Protein AF-I7LTB8-F1 (afdb_monomer)

Structure (mmCIF, N/CA/C/O backbone):
data_AF-I7LTB8-F1
#
_entry.id   AF-I7LTB8-F1
#
loop_
_atom_site.group_PDB
_atom_site.id
_atom_site.type_symbol
_atom_site.label_atom_id
_atom_site.label_alt_id
_atom_site.label_comp_id
_atom_site.label_asym_id
_atom_site.label_entity_id
_atom_site.label_seq_id
_atom_site.pdbx_PDB_ins_code
_atom_site.Cartn_x
_atom_site.Cartn_y
_atom_site.Cartn_z
_atom_site.occupancy
_atom_site.B_iso_or_equiv
_atom_site.auth_seq_id
_atom_site.auth_comp_id
_atom_site.auth_asym_id
_atom_site.auth_atom_id
_atom_site.pdbx_PDB_model_num
ATOM 1 N N . MET A 1 1 ? 70.604 -12.219 -84.085 1.00 46.50 1 MET A N 1
ATOM 2 C CA . MET A 1 1 ? 70.028 -12.712 -82.818 1.00 46.50 1 MET A CA 1
ATOM 3 C C . MET A 1 1 ? 69.039 -11.663 -82.344 1.00 46.50 1 MET A C 1
ATOM 5 O O . MET A 1 1 ? 69.453 -10.681 -81.747 1.00 46.50 1 MET A O 1
ATOM 9 N N . GLU A 1 2 ? 67.771 -11.811 -82.723 1.00 51.62 2 GLU A N 1
ATOM 10 C CA . GLU A 1 2 ? 66.676 -10.936 -82.283 1.00 51.62 2 GLU A CA 1
ATOM 11 C C . GLU A 1 2 ? 66.208 -11.379 -80.894 1.00 51.62 2 GLU A C 1
ATOM 13 O O . GLU A 1 2 ? 65.865 -12.543 -80.693 1.00 51.62 2 GLU A O 1
ATOM 18 N N . GLN A 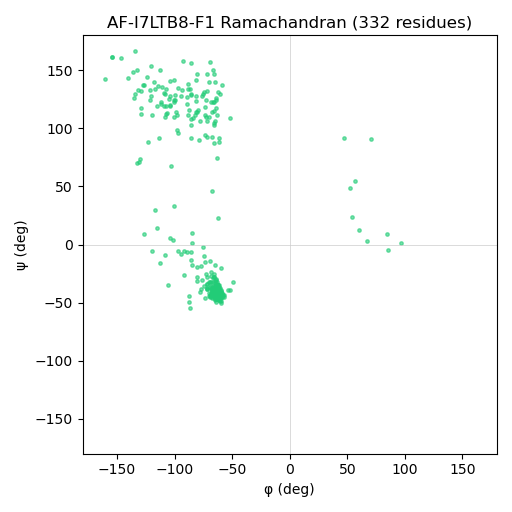1 3 ? 66.236 -10.462 -79.927 1.00 56.16 3 GLN A N 1
ATOM 19 C CA . GLN A 1 3 ? 65.682 -10.680 -78.594 1.00 56.16 3 GLN A CA 1
ATOM 20 C C . GLN A 1 3 ? 64.171 -10.439 -78.655 1.00 56.16 3 GLN A C 1
ATOM 22 O O . GLN A 1 3 ? 63.728 -9.319 -78.899 1.00 56.16 3 GLN A O 1
ATOM 27 N N . GLN A 1 4 ? 63.382 -11.492 -78.448 1.00 52.84 4 GLN A N 1
ATOM 28 C CA . GLN A 1 4 ? 61.933 -11.389 -78.297 1.00 52.84 4 GLN A CA 1
ATOM 29 C C . GLN A 1 4 ? 61.622 -10.789 -76.918 1.00 52.84 4 GLN A C 1
ATOM 31 O O . GLN A 1 4 ? 61.866 -11.422 -75.892 1.00 52.84 4 GLN A O 1
ATOM 36 N N . GLN A 1 5 ? 61.108 -9.558 -76.885 1.00 59.69 5 GLN A N 1
ATOM 37 C CA . GLN A 1 5 ? 60.557 -8.949 -75.675 1.00 59.69 5 GLN A CA 1
ATOM 38 C C . GLN A 1 5 ? 59.159 -9.526 -75.423 1.00 59.69 5 GLN A C 1
ATOM 40 O O . GLN A 1 5 ? 58.206 -9.208 -76.132 1.00 59.69 5 GLN A O 1
ATOM 45 N N . THR A 1 6 ? 59.029 -10.395 -74.420 1.00 63.91 6 THR A N 1
ATOM 46 C CA . THR A 1 6 ? 57.730 -10.849 -73.914 1.00 63.91 6 THR A CA 1
ATOM 47 C C . THR A 1 6 ? 57.077 -9.717 -73.127 1.00 63.91 6 THR A C 1
ATOM 49 O O . THR A 1 6 ? 57.530 -9.368 -72.037 1.00 63.91 6 THR A O 1
ATOM 52 N N . ASN A 1 7 ? 56.017 -9.145 -73.692 1.00 62.72 7 ASN A N 1
ATOM 53 C CA . ASN A 1 7 ? 55.155 -8.172 -73.036 1.00 62.72 7 ASN A CA 1
ATOM 54 C C . ASN A 1 7 ? 54.333 -8.925 -71.971 1.00 62.72 7 ASN A C 1
ATOM 56 O O . ASN A 1 7 ? 53.325 -9.548 -72.295 1.00 62.72 7 ASN A O 1
ATOM 60 N N . LEU A 1 8 ? 54.822 -8.975 -70.727 1.00 64.06 8 LEU A N 1
ATOM 61 C CA . LEU A 1 8 ? 54.055 -9.530 -69.610 1.00 64.06 8 LEU A CA 1
ATOM 62 C C . LEU A 1 8 ? 52.940 -8.545 -69.261 1.00 64.06 8 LEU A C 1
ATOM 64 O O . LEU A 1 8 ? 53.179 -7.479 -68.696 1.00 64.06 8 LEU A O 1
ATOM 68 N N . GLU A 1 9 ? 51.724 -8.918 -69.628 1.00 68.62 9 GLU A N 1
ATOM 69 C CA . GLU A 1 9 ? 50.500 -8.209 -69.291 1.00 68.62 9 GLU A CA 1
ATOM 70 C C . GLU A 1 9 ? 50.317 -8.214 -67.765 1.00 68.62 9 GLU A C 1
ATOM 72 O O . GLU A 1 9 ? 50.147 -9.257 -67.129 1.00 68.62 9 GLU A O 1
ATOM 77 N N . TYR A 1 10 ? 50.448 -7.034 -67.157 1.00 64.06 10 TYR A N 1
ATOM 78 C CA . TYR A 1 10 ? 50.336 -6.838 -65.715 1.00 64.06 10 TYR A CA 1
ATOM 79 C C . TYR A 1 10 ? 48.858 -6.944 -65.321 1.00 64.06 10 TYR A C 1
ATOM 81 O O . TYR A 1 10 ? 48.113 -5.968 -65.389 1.00 64.06 10 TYR A O 1
ATOM 89 N N . SER A 1 11 ? 48.415 -8.134 -64.919 1.00 62.94 11 SER A N 1
ATOM 90 C CA . SER A 1 11 ? 47.116 -8.280 -64.259 1.00 62.94 11 SER A CA 1
ATOM 91 C C . SER A 1 11 ? 47.193 -7.611 -62.880 1.00 62.94 11 SER A C 1
ATOM 93 O O . SER A 1 11 ? 48.051 -7.996 -62.081 1.00 62.94 11 SER A O 1
ATOM 95 N N . PRO A 1 12 ? 46.339 -6.623 -62.559 1.00 74.81 12 PRO A N 1
ATOM 96 C CA . PRO A 1 12 ? 46.292 -6.051 -61.221 1.00 74.81 12 PRO A CA 1
ATOM 97 C C . PRO A 1 12 ? 45.802 -7.124 -60.241 1.00 74.81 12 PRO A C 1
ATOM 99 O O . PRO A 1 12 ? 44.625 -7.479 -60.225 1.00 74.81 12 PRO A O 1
ATOM 102 N N . TYR A 1 13 ? 46.713 -7.684 -59.446 1.00 76.00 13 TYR A N 1
ATOM 103 C CA . TYR A 1 13 ? 46.361 -8.613 -58.374 1.00 76.00 13 TYR A CA 1
ATOM 104 C C . TYR A 1 13 ? 45.560 -7.859 -57.306 1.00 76.00 13 TYR A C 1
ATOM 106 O O . TYR A 1 13 ? 46.070 -6.936 -56.670 1.00 76.00 13 TYR A O 1
ATOM 114 N N . ILE A 1 14 ? 44.291 -8.231 -57.135 1.00 80.31 14 ILE A N 1
ATOM 115 C CA . ILE A 1 14 ? 43.421 -7.697 -56.085 1.00 80.31 14 ILE A CA 1
ATOM 116 C C . ILE A 1 14 ? 43.610 -8.579 -54.852 1.00 80.31 14 ILE A C 1
ATOM 118 O O . ILE A 1 14 ? 43.220 -9.745 -54.857 1.00 80.31 14 ILE A O 1
ATOM 122 N N . PHE A 1 15 ? 44.221 -8.029 -53.806 1.00 88.50 15 PHE A N 1
ATOM 123 C CA . PHE A 1 15 ? 44.382 -8.713 -52.524 1.00 88.50 15 PHE A CA 1
ATOM 124 C C . PHE A 1 15 ? 43.233 -8.341 -51.583 1.00 88.50 15 PHE A C 1
ATOM 126 O O . PHE A 1 15 ? 42.896 -7.166 -51.431 1.00 88.50 15 PHE A O 1
ATOM 133 N N . GLU A 1 16 ? 42.629 -9.341 -50.943 1.00 91.50 16 GLU A N 1
ATOM 134 C CA . GLU A 1 16 ? 41.550 -9.143 -49.973 1.00 91.50 16 GLU A CA 1
ATOM 135 C C . GLU A 1 16 ? 42.098 -9.145 -48.539 1.00 91.50 16 GLU A C 1
ATOM 137 O O . GLU A 1 16 ? 42.884 -10.010 -48.151 1.00 91.50 16 GLU A O 1
ATOM 142 N N . ILE A 1 17 ? 41.654 -8.182 -47.732 1.00 95.94 17 ILE A N 1
ATOM 143 C CA . ILE A 1 17 ? 42.032 -8.054 -46.321 1.00 95.94 17 ILE A CA 1
ATOM 144 C C . ILE A 1 17 ? 41.104 -8.923 -45.468 1.00 95.94 17 ILE A C 1
ATOM 146 O O . ILE A 1 17 ? 39.883 -8.796 -45.561 1.00 95.94 17 ILE A O 1
ATOM 150 N N . GLU A 1 18 ? 41.672 -9.771 -44.612 1.00 95.50 18 GLU A N 1
ATOM 151 C CA . GLU A 1 18 ? 40.920 -10.583 -43.650 1.00 95.50 18 GLU A CA 1
ATOM 152 C C . GLU A 1 18 ? 40.666 -9.810 -42.352 1.00 95.50 18 GLU A C 1
ATOM 154 O O . GLU A 1 18 ? 39.521 -9.653 -41.923 1.00 95.50 18 GLU A O 1
ATOM 159 N N . SER A 1 19 ? 41.725 -9.288 -41.727 1.00 95.00 19 SER A N 1
ATOM 160 C CA . SER A 1 19 ? 41.620 -8.536 -40.475 1.00 95.00 19 SER A CA 1
ATOM 161 C C . SER A 1 19 ? 42.768 -7.541 -40.286 1.00 95.00 19 SER A C 1
ATOM 163 O O . SER A 1 19 ? 43.811 -7.630 -40.932 1.00 95.00 19 SER A O 1
ATOM 165 N N . ILE A 1 20 ? 42.563 -6.560 -39.402 1.00 96.38 20 ILE A N 1
ATOM 166 C CA . ILE A 1 20 ? 43.615 -5.647 -38.936 1.00 96.38 20 ILE A CA 1
ATOM 167 C C . ILE A 1 20 ? 44.008 -6.089 -37.532 1.00 96.38 20 ILE A C 1
ATOM 169 O O . ILE A 1 20 ? 43.167 -6.083 -36.632 1.00 96.38 20 ILE A O 1
ATOM 173 N N . LEU A 1 21 ? 45.278 -6.439 -37.355 1.00 96.31 21 LEU A N 1
ATOM 174 C CA . LEU A 1 21 ? 45.809 -6.958 -36.098 1.00 96.31 21 LEU A CA 1
ATOM 175 C C . LEU A 1 21 ? 46.264 -5.829 -35.171 1.00 96.31 21 LEU A C 1
ATOM 177 O O . LEU A 1 21 ? 45.958 -5.831 -33.981 1.00 96.31 21 LEU A O 1
ATOM 181 N N . GLU A 1 22 ? 46.975 -4.842 -35.720 1.00 97.19 22 GLU A N 1
ATOM 182 C CA . GLU A 1 22 ? 47.602 -3.776 -34.938 1.00 97.19 22 GLU A CA 1
ATOM 183 C C . GLU A 1 22 ? 47.618 -2.441 -35.699 1.00 97.19 22 GLU A C 1
ATOM 185 O O . GLU A 1 22 ? 47.482 -2.386 -36.922 1.00 97.19 22 GLU A O 1
ATOM 190 N N . LYS A 1 23 ? 47.781 -1.338 -34.963 1.00 97.25 23 LYS A N 1
ATOM 191 C CA . LYS A 1 23 ? 47.926 0.021 -35.489 1.00 97.25 23 LYS A CA 1
ATOM 192 C C . LYS A 1 23 ? 49.157 0.667 -34.864 1.00 97.25 23 LYS A C 1
ATOM 194 O O . LYS A 1 23 ? 49.276 0.690 -33.643 1.00 97.25 23 LYS A O 1
ATOM 199 N N . ARG A 1 24 ? 50.012 1.285 -35.681 1.00 97.69 24 ARG A N 1
ATOM 200 C CA . ARG A 1 24 ? 51.175 2.050 -35.206 1.00 97.69 24 ARG A CA 1
ATOM 201 C C . ARG A 1 24 ? 51.312 3.395 -35.912 1.00 97.69 24 ARG A C 1
ATOM 203 O O . ARG A 1 24 ? 50.706 3.641 -36.953 1.00 97.69 24 ARG A O 1
ATOM 210 N N . ILE A 1 25 ? 52.153 4.257 -35.352 1.00 97.25 25 ILE A N 1
ATOM 211 C CA . ILE A 1 25 ? 52.638 5.474 -36.009 1.00 97.25 25 ILE A CA 1
ATOM 212 C C . ILE A 1 25 ? 54.075 5.199 -36.445 1.00 97.25 25 ILE A C 1
ATOM 214 O O . ILE A 1 25 ? 54.926 4.899 -35.609 1.00 97.25 25 ILE A O 1
ATOM 218 N N . HIS A 1 26 ? 54.351 5.269 -37.746 1.00 96.44 26 HIS A N 1
ATOM 219 C CA . HIS A 1 26 ? 55.678 4.973 -38.271 1.00 96.44 26 HIS A CA 1
ATOM 220 C C . HIS A 1 26 ? 56.689 6.035 -37.792 1.00 96.44 26 HIS A C 1
ATOM 222 O O . HIS A 1 26 ? 56.513 7.224 -38.078 1.00 96.44 26 HIS A O 1
ATOM 228 N N . PRO A 1 27 ? 57.778 5.650 -37.100 1.00 93.62 27 PRO A N 1
ATOM 229 C CA . PRO A 1 27 ? 58.601 6.581 -36.323 1.00 93.62 27 PRO A CA 1
ATOM 230 C C . PRO A 1 27 ? 59.341 7.620 -37.173 1.00 93.62 27 PRO A C 1
ATOM 232 O O . PRO A 1 27 ? 59.649 8.701 -36.686 1.00 93.62 27 PRO A O 1
ATOM 235 N N . LYS A 1 28 ? 59.617 7.319 -38.450 1.00 96.06 28 LYS A N 1
ATOM 236 C CA . LYS A 1 28 ? 60.324 8.246 -39.353 1.00 96.06 28 LYS A CA 1
ATOM 237 C C . LYS A 1 28 ? 59.399 9.156 -40.160 1.00 96.06 28 LYS A C 1
ATOM 239 O O . LYS A 1 28 ? 59.829 10.212 -40.599 1.00 96.06 28 LYS A O 1
ATOM 244 N N . THR A 1 29 ? 58.162 8.729 -40.415 1.00 95.50 29 THR A N 1
ATOM 245 C CA . THR A 1 29 ? 57.244 9.428 -41.338 1.00 95.50 29 THR A CA 1
ATOM 246 C C . THR A 1 29 ? 56.054 10.049 -40.615 1.00 95.50 29 THR A C 1
ATOM 248 O O . THR A 1 29 ? 55.355 10.865 -41.207 1.00 95.50 29 THR A O 1
ATOM 251 N N . GLY A 1 30 ? 55.789 9.653 -39.364 1.00 97.12 30 GLY A N 1
ATOM 252 C CA . GLY A 1 30 ? 54.626 10.084 -38.586 1.00 97.12 30 GLY A CA 1
ATOM 253 C C . GLY A 1 30 ? 53.287 9.584 -39.139 1.00 97.12 30 GLY A C 1
ATOM 254 O O . GLY A 1 30 ? 52.234 9.940 -38.614 1.00 97.12 30 GLY A O 1
ATOM 255 N N . LYS A 1 31 ? 53.298 8.771 -40.202 1.00 97.38 31 LYS A N 1
ATOM 256 C CA . LYS A 1 31 ? 52.084 8.251 -40.834 1.00 97.38 31 LYS A CA 1
ATOM 257 C C . LYS A 1 31 ? 51.553 7.052 -40.054 1.00 97.38 31 LYS A C 1
ATOM 259 O O . LYS A 1 31 ? 52.317 6.283 -39.476 1.00 9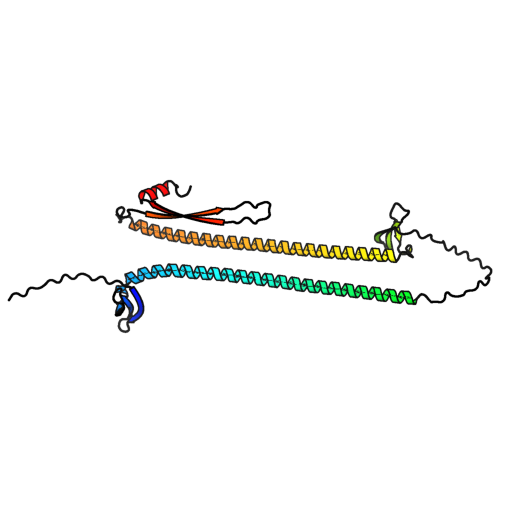7.38 31 LYS A O 1
ATOM 264 N N . THR A 1 32 ? 50.231 6.908 -40.038 1.00 96.94 32 THR A N 1
ATOM 265 C CA . THR A 1 32 ? 49.580 5.735 -39.447 1.00 96.94 32 THR A CA 1
ATOM 266 C C . THR A 1 32 ? 49.712 4.542 -40.390 1.00 96.94 32 THR A C 1
ATOM 268 O O . THR A 1 32 ? 49.334 4.635 -41.560 1.00 96.94 32 THR A O 1
ATOM 271 N N . GLU A 1 33 ? 50.200 3.432 -39.850 1.00 97.81 33 GLU A N 1
ATOM 272 C CA . GLU A 1 33 ? 50.276 2.133 -40.516 1.00 97.81 33 GLU A CA 1
ATOM 273 C C . GLU A 1 33 ? 49.480 1.104 -39.718 1.00 97.81 33 GLU A C 1
ATOM 275 O O . GLU A 1 33 ? 49.310 1.226 -38.498 1.00 97.81 33 GLU A O 1
ATOM 280 N N . PHE A 1 34 ? 49.005 0.084 -40.415 1.00 97.62 34 PHE A N 1
ATOM 281 C CA . PHE A 1 34 ? 48.212 -0.995 -39.854 1.00 97.62 34 PHE A CA 1
ATOM 282 C C . PHE A 1 34 ? 48.843 -2.330 -40.215 1.00 97.62 34 PHE A C 1
ATOM 284 O O . PHE A 1 34 ? 49.275 -2.512 -41.348 1.00 97.62 34 PHE A O 1
ATOM 291 N N . LEU A 1 35 ? 48.896 -3.249 -39.257 1.00 97.69 35 LEU A N 1
ATOM 292 C CA . LEU A 1 35 ? 49.331 -4.614 -39.503 1.00 97.69 35 LEU A CA 1
ATOM 293 C C . LEU A 1 35 ? 48.139 -5.393 -40.054 1.00 97.69 35 LEU A C 1
ATOM 295 O O . LEU A 1 35 ? 47.140 -5.583 -39.353 1.00 97.69 35 LEU A O 1
ATOM 299 N N . VAL A 1 36 ? 48.226 -5.773 -41.323 1.00 97.44 36 VAL A N 1
ATOM 300 C CA . VAL A 1 36 ? 47.135 -6.360 -42.099 1.00 97.44 36 VAL A CA 1
ATOM 301 C C . VAL A 1 36 ? 47.352 -7.857 -42.237 1.00 97.44 36 VAL A C 1
ATOM 303 O O . VAL A 1 36 ? 48.409 -8.294 -42.684 1.00 97.44 36 VAL A O 1
ATOM 306 N N . GLN A 1 37 ? 46.327 -8.631 -41.887 1.00 97.44 37 GLN A N 1
ATOM 307 C CA . GLN A 1 37 ? 46.240 -10.045 -42.219 1.00 97.44 37 GLN A CA 1
ATOM 308 C C . GLN A 1 37 ? 45.546 -10.201 -43.574 1.00 97.44 37 GLN A C 1
ATOM 310 O O . GLN A 1 37 ? 44.397 -9.775 -43.740 1.00 97.44 37 GLN A O 1
ATOM 315 N N . TRP A 1 38 ? 46.227 -10.814 -44.537 1.00 95.94 38 TRP A N 1
ATOM 316 C CA . TRP A 1 38 ? 45.703 -11.030 -45.884 1.00 95.94 38 TRP A CA 1
ATOM 317 C C . TRP A 1 38 ? 44.927 -12.339 -45.987 1.00 95.94 38 TRP A C 1
ATOM 319 O O . TRP A 1 38 ? 45.371 -13.387 -45.512 1.00 95.94 38 TRP A O 1
ATOM 329 N N . LYS A 1 39 ? 43.791 -12.303 -46.685 1.00 91.56 39 LYS A N 1
ATOM 330 C CA . LYS A 1 39 ? 43.010 -13.499 -46.995 1.00 91.56 39 LYS A CA 1
ATOM 331 C C . LYS A 1 39 ? 43.843 -14.370 -47.938 1.00 91.56 39 LYS A C 1
ATOM 333 O O . LYS A 1 39 ? 44.203 -13.906 -49.012 1.00 91.56 39 LYS A O 1
ATOM 338 N N . GLN A 1 40 ? 44.108 -15.618 -47.541 1.00 92.56 40 GLN A N 1
ATOM 339 C CA . GLN A 1 40 ? 44.981 -16.609 -48.212 1.00 92.56 40 GLN A CA 1
ATOM 340 C C . GLN A 1 40 ? 46.483 -16.539 -47.875 1.00 92.56 40 GLN A C 1
ATOM 342 O O . GLN A 1 40 ? 47.211 -17.453 -48.258 1.00 92.56 40 GLN A O 1
ATOM 347 N N . TRP A 1 41 ? 46.935 -15.555 -47.088 1.00 93.38 41 TRP A N 1
ATOM 348 C CA . TRP A 1 41 ? 48.312 -15.496 -46.571 1.00 93.38 41 TRP A CA 1
ATOM 349 C C . TRP A 1 41 ? 48.309 -15.236 -45.057 1.00 93.38 41 TRP A C 1
ATOM 351 O O . TRP A 1 41 ? 48.641 -14.136 -44.614 1.00 93.38 41 TRP A O 1
ATOM 361 N N . PRO A 1 42 ? 47.899 -16.233 -44.246 1.00 91.12 42 PRO A N 1
ATOM 362 C CA . PRO A 1 42 ? 47.802 -16.098 -42.792 1.00 91.12 42 PRO A CA 1
ATOM 363 C C . PRO A 1 42 ? 49.171 -15.902 -42.115 1.00 91.12 42 PRO A C 1
ATOM 365 O O . PRO A 1 42 ? 49.264 -15.248 -41.081 1.00 91.12 42 PRO A O 1
ATOM 368 N N . ASP A 1 43 ? 50.242 -16.421 -42.715 1.00 95.88 43 ASP A N 1
ATOM 369 C CA . ASP A 1 43 ? 51.562 -16.462 -42.077 1.00 95.88 43 ASP A CA 1
ATOM 370 C C . ASP A 1 43 ? 52.423 -15.212 -42.329 1.00 95.88 43 ASP A C 1
ATOM 372 O O . ASP A 1 43 ? 53.491 -15.086 -41.732 1.00 95.88 43 ASP A O 1
ATOM 376 N N . ASP A 1 44 ? 51.979 -14.286 -43.190 1.00 95.88 44 ASP A N 1
ATOM 377 C CA . ASP A 1 44 ? 52.776 -13.119 -43.600 1.00 95.88 44 ASP A CA 1
ATOM 378 C C . ASP A 1 44 ? 51.991 -11.797 -43.480 1.00 95.88 44 ASP A C 1
ATOM 380 O O . ASP A 1 44 ? 51.522 -11.235 -44.477 1.00 95.88 44 ASP A O 1
ATOM 384 N N . PRO A 1 45 ? 51.772 -11.300 -42.248 1.00 96.81 45 PRO A N 1
ATOM 385 C CA . PRO A 1 45 ? 51.114 -10.022 -42.038 1.00 96.81 45 PRO A CA 1
ATOM 386 C C . PRO A 1 45 ? 52.057 -8.861 -42.383 1.00 96.81 45 PRO A C 1
ATOM 388 O O . PRO A 1 45 ? 53.189 -8.785 -41.898 1.00 96.81 45 PRO A O 1
ATOM 391 N N . THR A 1 46 ? 51.572 -7.899 -43.168 1.00 97.69 46 THR A N 1
ATOM 392 C CA . THR A 1 46 ? 52.371 -6.742 -43.606 1.00 97.69 46 THR A CA 1
ATOM 393 C C . THR A 1 46 ? 51.862 -5.435 -43.009 1.00 97.69 46 THR A C 1
ATOM 395 O O . THR A 1 46 ? 50.681 -5.275 -42.694 1.00 97.69 46 THR A O 1
ATOM 398 N N . TRP A 1 47 ? 52.773 -4.478 -42.814 1.00 97.88 47 TRP A N 1
ATOM 399 C CA . TRP A 1 47 ? 52.416 -3.127 -42.386 1.00 97.88 47 TRP A CA 1
ATOM 400 C C . TRP A 1 47 ? 52.018 -2.286 -43.597 1.00 97.88 47 TRP A C 1
ATOM 402 O O . TRP A 1 47 ? 52.876 -1.880 -44.376 1.00 97.88 47 TRP A O 1
ATOM 412 N N . GLU A 1 48 ? 50.728 -1.985 -43.715 1.00 97.12 48 GLU A N 1
ATOM 413 C CA . GLU A 1 48 ? 50.174 -1.186 -44.803 1.00 97.12 48 GLU A CA 1
ATOM 414 C C . GLU A 1 48 ? 49.836 0.242 -44.345 1.00 97.12 48 GLU A C 1
ATOM 416 O O . GLU A 1 48 ? 49.313 0.451 -43.241 1.00 97.12 48 GLU A O 1
ATOM 421 N N . PRO A 1 49 ? 50.087 1.263 -45.181 1.00 97.12 49 PRO A N 1
ATOM 422 C CA . PRO A 1 49 ? 49.657 2.622 -44.895 1.00 97.12 49 PRO A CA 1
ATOM 423 C C . PRO A 1 49 ? 48.127 2.721 -44.915 1.00 97.12 49 PRO A C 1
ATOM 425 O O . PRO A 1 49 ? 47.447 2.056 -45.695 1.00 97.12 49 PRO A O 1
ATOM 428 N N . ALA A 1 50 ? 47.578 3.639 -44.113 1.00 95.31 50 ALA A N 1
ATOM 429 C CA . ALA A 1 50 ? 46.130 3.872 -44.015 1.00 95.31 50 ALA A CA 1
ATOM 430 C C . ALA A 1 50 ? 45.414 4.043 -45.372 1.00 95.31 50 ALA A C 1
ATOM 432 O O . ALA A 1 50 ? 44.256 3.657 -45.512 1.00 95.31 50 ALA A O 1
ATOM 433 N N . GLN A 1 51 ? 46.108 4.616 -46.361 1.00 95.44 51 GLN A N 1
ATOM 434 C CA . GLN A 1 51 ? 45.588 4.865 -47.708 1.00 95.44 51 GLN A CA 1
ATOM 435 C C . GLN A 1 51 ? 45.278 3.567 -48.469 1.00 95.44 51 GLN A C 1
ATOM 437 O O . GLN A 1 51 ? 44.273 3.511 -49.171 1.00 95.44 51 GLN A O 1
ATOM 442 N N . ASN A 1 52 ? 46.079 2.512 -48.284 1.00 93.38 52 ASN A N 1
ATOM 443 C CA . ASN A 1 52 ? 45.912 1.241 -48.998 1.00 93.38 52 ASN A CA 1
ATOM 444 C C . ASN A 1 52 ? 44.693 0.451 -48.504 1.00 93.38 52 ASN A C 1
ATOM 446 O O . ASN A 1 52 ? 44.118 -0.335 -49.248 1.00 93.38 52 ASN A O 1
ATOM 450 N N . ILE A 1 53 ? 44.277 0.678 -47.256 1.00 93.69 53 ILE A N 1
ATOM 451 C CA . ILE A 1 53 ? 43.231 -0.113 -46.594 1.00 93.69 53 ILE A CA 1
ATOM 452 C C . ILE A 1 53 ? 41.969 0.691 -46.270 1.00 93.69 53 ILE A C 1
ATOM 454 O O . ILE A 1 53 ? 41.124 0.269 -45.476 1.00 93.69 53 ILE A O 1
ATOM 458 N N . GLN A 1 54 ? 41.836 1.878 -46.859 1.00 91.94 54 GLN A N 1
ATOM 459 C CA . GLN A 1 54 ? 40.785 2.829 -46.512 1.00 91.94 54 GLN A CA 1
ATOM 460 C C . GLN A 1 54 ? 39.376 2.281 -46.785 1.00 91.94 54 GLN A C 1
ATOM 462 O O . GLN A 1 54 ? 38.459 2.521 -45.999 1.00 91.94 54 GLN A O 1
ATOM 467 N N . SER A 1 55 ? 39.213 1.479 -47.839 1.00 88.25 55 SER A N 1
ATOM 468 C CA . SER A 1 55 ? 37.961 0.777 -48.150 1.00 88.25 55 SER A CA 1
ATOM 469 C C . SER A 1 55 ? 37.537 -0.174 -47.022 1.00 88.25 55 SER A C 1
ATOM 471 O O . SER A 1 55 ? 36.389 -0.142 -46.579 1.00 88.25 55 SER A O 1
ATOM 473 N N . PHE A 1 56 ? 38.473 -0.960 -46.484 1.00 90.81 56 PHE A N 1
ATOM 474 C CA . PHE A 1 56 ? 38.222 -1.889 -45.380 1.00 90.81 56 PHE A CA 1
ATOM 475 C C . PHE A 1 56 ? 37.908 -1.159 -44.064 1.00 90.81 56 PHE A C 1
ATOM 477 O O . PHE A 1 56 ? 36.988 -1.540 -43.335 1.00 90.81 56 PHE A O 1
ATOM 484 N N . LEU A 1 57 ? 38.623 -0.066 -43.774 1.00 91.00 57 LEU A N 1
ATOM 485 C CA . LEU A 1 57 ? 38.368 0.772 -42.597 1.00 91.00 57 LEU A CA 1
ATOM 486 C C . LEU A 1 57 ? 36.973 1.412 -42.633 1.00 91.00 57 LEU A C 1
ATOM 488 O O . LEU A 1 57 ? 36.278 1.423 -41.615 1.00 91.00 57 LEU A O 1
ATOM 492 N N . ASN A 1 58 ? 36.541 1.909 -43.794 1.00 88.50 58 ASN A N 1
ATOM 493 C CA . ASN A 1 58 ? 35.219 2.514 -43.960 1.00 88.50 58 ASN A CA 1
ATOM 494 C C . ASN A 1 58 ? 34.094 1.504 -43.690 1.00 88.50 58 ASN A C 1
ATOM 496 O O . ASN A 1 58 ? 33.156 1.819 -42.956 1.00 88.50 58 ASN A O 1
ATOM 500 N N . ASN A 1 59 ? 34.233 0.276 -44.197 1.00 83.88 59 ASN A N 1
ATOM 501 C CA . ASN A 1 59 ? 33.241 -0.787 -44.013 1.00 83.88 59 ASN A CA 1
ATOM 502 C C . ASN A 1 59 ? 33.143 -1.250 -42.548 1.00 83.88 59 ASN A C 1
ATOM 504 O O . ASN A 1 59 ? 32.048 -1.475 -42.032 1.00 83.88 59 ASN A O 1
ATOM 508 N N . ASN A 1 60 ? 34.268 -1.342 -41.835 1.00 81.31 60 ASN A N 1
ATOM 509 C CA . ASN A 1 60 ? 34.266 -1.764 -40.428 1.00 81.31 60 ASN A CA 1
ATOM 510 C C . ASN A 1 60 ? 33.799 -0.673 -39.456 1.00 81.31 60 ASN A C 1
ATOM 512 O O . ASN A 1 60 ? 33.195 -0.981 -38.427 1.00 81.31 60 ASN A O 1
ATOM 516 N N . ASN A 1 61 ? 34.027 0.602 -39.777 1.00 74.38 61 ASN A N 1
ATOM 517 C CA . ASN A 1 61 ? 33.530 1.713 -38.964 1.00 74.38 61 ASN A CA 1
ATOM 518 C C . ASN A 1 61 ? 31.999 1.843 -39.004 1.00 74.38 61 ASN A C 1
ATOM 520 O O . ASN A 1 61 ? 31.417 2.384 -38.064 1.00 74.38 61 ASN A O 1
ATOM 524 N N . GLN A 1 62 ? 31.337 1.343 -40.053 1.00 63.97 62 GLN A N 1
ATOM 525 C CA . GLN A 1 62 ? 29.874 1.270 -40.099 1.00 63.97 62 GLN A CA 1
ATOM 526 C C . GLN A 1 62 ? 29.337 0.217 -39.121 1.00 63.97 62 GLN A C 1
ATOM 528 O O . GLN A 1 62 ? 28.446 0.532 -38.337 1.00 63.97 62 GLN A O 1
ATOM 533 N N . LYS A 1 63 ? 29.955 -0.971 -39.066 1.00 62.88 63 LYS A N 1
ATOM 534 C CA . LYS A 1 63 ? 29.549 -2.049 -38.145 1.00 62.88 63 LYS A CA 1
ATOM 535 C C . LYS A 1 63 ? 29.705 -1.665 -36.668 1.00 62.88 63 LYS A C 1
ATOM 537 O O . LYS A 1 63 ? 28.804 -1.897 -35.873 1.00 62.88 63 LYS A O 1
ATOM 542 N N . LYS A 1 64 ? 30.796 -0.981 -36.298 1.00 59.94 64 LYS A N 1
ATOM 543 C CA . LYS A 1 64 ? 31.014 -0.554 -34.898 1.00 59.94 64 LYS A CA 1
ATOM 544 C C . LYS A 1 64 ? 29.972 0.448 -34.382 1.00 59.94 64 LYS A C 1
ATOM 546 O O . LYS A 1 64 ? 29.645 0.422 -33.200 1.00 59.94 64 LYS A O 1
ATOM 551 N N . LYS A 1 65 ? 29.408 1.302 -35.247 1.00 57.19 65 LYS A N 1
ATOM 552 C CA . LYS A 1 65 ? 28.356 2.255 -34.838 1.00 57.19 65 LYS A CA 1
ATOM 553 C C . LYS A 1 65 ? 27.038 1.565 -34.469 1.00 57.19 65 LYS A C 1
ATOM 555 O O . LYS A 1 65 ? 26.279 2.102 -33.659 1.00 57.19 65 LYS A O 1
ATOM 560 N N . GLU A 1 66 ? 26.768 0.389 -35.028 1.00 57.03 66 GLU A N 1
ATOM 561 C CA . GLU A 1 66 ? 25.578 -0.403 -34.696 1.00 57.03 66 GLU A CA 1
ATOM 562 C C . GLU A 1 66 ? 25.750 -1.125 -33.349 1.00 57.03 66 GLU A C 1
ATOM 564 O O . GLU A 1 66 ? 24.837 -1.107 -32.520 1.00 57.03 66 GLU A O 1
ATOM 569 N N . ASP A 1 67 ? 26.952 -1.633 -33.063 1.00 54.78 67 ASP A N 1
ATOM 570 C CA . ASP A 1 67 ? 27.255 -2.324 -31.802 1.00 54.78 67 ASP A CA 1
ATOM 571 C C . ASP A 1 67 ? 27.328 -1.371 -30.591 1.00 54.78 67 ASP A C 1
ATOM 573 O O . ASP A 1 67 ? 26.798 -1.680 -29.515 1.00 54.78 67 ASP A O 1
ATOM 577 N N . ASP A 1 68 ? 27.885 -0.165 -30.762 1.00 56.06 68 ASP A N 1
ATOM 578 C CA . ASP A 1 68 ? 27.930 0.862 -29.704 1.00 56.06 68 ASP A CA 1
ATOM 579 C C . ASP A 1 68 ? 26.532 1.398 -29.343 1.00 56.06 68 ASP A C 1
ATOM 581 O O . ASP A 1 68 ? 26.258 1.772 -28.195 1.00 56.06 68 ASP A O 1
ATOM 585 N N . SER A 1 69 ? 25.603 1.380 -30.303 1.00 60.19 69 SER A N 1
ATOM 586 C CA . SER A 1 69 ? 24.196 1.721 -30.062 1.00 60.19 69 SER A CA 1
ATOM 587 C C . SER A 1 69 ? 23.502 0.655 -29.202 1.00 60.19 69 SER A C 1
ATOM 589 O O . SER A 1 69 ? 22.635 0.969 -28.378 1.00 60.19 69 SER A O 1
ATOM 591 N N . HIS A 1 70 ? 23.912 -0.609 -29.334 1.00 63.56 70 HIS A N 1
ATOM 592 C CA . HIS A 1 70 ? 23.321 -1.731 -28.612 1.00 63.56 70 HIS A CA 1
ATOM 593 C C . HIS A 1 70 ? 23.839 -1.865 -27.169 1.00 63.56 70 HIS A C 1
ATOM 595 O O . HIS A 1 70 ? 23.077 -2.268 -26.279 1.00 63.56 70 HIS A O 1
ATOM 601 N N . SER A 1 71 ? 25.098 -1.488 -26.910 1.00 70.50 71 SER A N 1
ATOM 602 C CA . SER A 1 71 ? 25.693 -1.526 -25.564 1.00 70.50 71 SER A CA 1
ATOM 603 C C . SER A 1 71 ? 25.077 -0.468 -24.633 1.00 70.50 71 SER A C 1
ATOM 605 O O . SER A 1 71 ? 24.651 -0.796 -23.520 1.00 70.50 71 SER A O 1
ATOM 607 N N . ASN A 1 72 ? 24.877 0.758 -25.132 1.00 73.50 72 ASN A N 1
ATOM 608 C CA . ASN A 1 72 ? 24.223 1.845 -24.396 1.00 73.50 72 ASN A CA 1
ATOM 609 C C . ASN A 1 72 ? 22.769 1.513 -24.023 1.00 73.50 72 ASN A C 1
ATOM 611 O O . ASN A 1 72 ? 22.296 1.851 -22.933 1.00 73.50 72 ASN A O 1
ATOM 615 N N . LEU A 1 73 ? 22.049 0.803 -24.899 1.00 72.38 73 LEU A N 1
ATOM 616 C CA . LEU A 1 73 ? 20.678 0.378 -24.618 1.00 72.38 73 LEU A CA 1
ATOM 617 C C . LEU A 1 73 ? 20.625 -0.650 -23.478 1.00 72.38 73 LEU A C 1
ATOM 619 O O . LEU A 1 73 ? 19.713 -0.619 -22.648 1.00 72.38 73 LEU A O 1
ATOM 623 N N . LYS A 1 74 ? 21.606 -1.559 -23.427 1.00 75.38 74 LYS A N 1
ATOM 624 C CA . LYS A 1 74 ? 21.714 -2.587 -22.385 1.00 75.38 74 LYS A CA 1
ATOM 625 C C . LYS A 1 74 ? 22.036 -1.953 -21.032 1.00 75.38 74 LYS A C 1
ATOM 627 O O . LYS A 1 74 ? 21.375 -2.275 -20.047 1.00 75.38 74 LYS A O 1
ATOM 632 N N . GLN A 1 75 ? 22.958 -0.989 -21.008 1.00 79.25 75 GLN A N 1
ATOM 633 C CA . GLN A 1 75 ? 23.328 -0.255 -19.797 1.00 79.25 75 GLN A CA 1
ATOM 634 C C . GLN A 1 75 ? 22.159 0.584 -19.254 1.00 79.25 75 GLN A C 1
ATOM 636 O O . GLN A 1 75 ? 21.851 0.511 -18.067 1.00 79.25 75 GLN A O 1
ATOM 641 N N . ARG A 1 76 ? 21.400 1.273 -20.124 1.00 78.62 76 ARG A N 1
ATOM 642 C CA . ARG A 1 76 ? 20.166 1.981 -19.723 1.00 78.62 76 ARG A CA 1
ATOM 643 C C . ARG A 1 76 ? 19.088 1.045 -19.166 1.00 78.62 76 ARG A C 1
ATOM 645 O O . ARG A 1 76 ? 18.368 1.429 -18.247 1.00 78.62 76 ARG A O 1
ATOM 652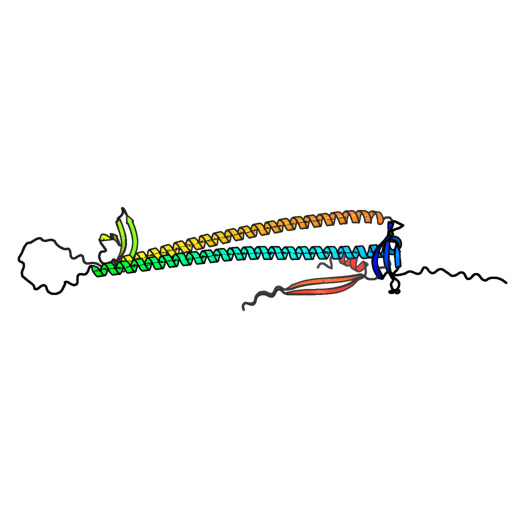 N N . LYS A 1 77 ? 18.943 -0.171 -19.710 1.00 82.88 77 LYS A N 1
ATOM 653 C CA . LYS A 1 77 ? 17.996 -1.170 -19.178 1.00 82.88 77 LYS A CA 1
ATOM 654 C C . LYS A 1 77 ? 18.419 -1.681 -17.799 1.00 82.88 77 LYS A C 1
ATOM 656 O O . LYS A 1 77 ? 17.557 -1.800 -16.936 1.00 82.88 77 LYS A O 1
ATOM 661 N N . LEU A 1 78 ? 19.711 -1.936 -17.591 1.00 86.25 78 LEU A N 1
ATOM 662 C CA . LEU A 1 78 ? 20.269 -2.324 -16.291 1.00 86.25 78 LEU A CA 1
ATOM 663 C C . LEU A 1 78 ? 20.050 -1.235 -15.236 1.00 86.25 78 LEU A C 1
ATOM 665 O O . LEU A 1 78 ? 19.489 -1.532 -14.187 1.00 86.25 78 LEU A O 1
ATOM 669 N N . GLN A 1 79 ? 20.347 0.026 -15.564 1.00 88.38 79 GLN A N 1
ATOM 670 C CA . GLN A 1 79 ? 20.117 1.159 -14.661 1.00 88.38 79 GLN A CA 1
ATOM 671 C C . GLN A 1 79 ? 18.644 1.253 -14.224 1.00 88.38 79 GLN A C 1
ATOM 673 O O . GLN A 1 79 ? 18.344 1.366 -13.041 1.00 88.38 79 GLN A O 1
ATOM 678 N N . LYS A 1 80 ? 17.702 1.107 -15.170 1.00 85.06 80 LYS A N 1
ATOM 679 C CA . LYS A 1 80 ? 16.259 1.114 -14.868 1.00 85.06 80 LYS A CA 1
ATOM 680 C C . LYS A 1 80 ? 15.823 -0.040 -13.960 1.00 85.06 80 LYS A C 1
ATOM 682 O O . LYS A 1 80 ? 14.852 0.113 -13.222 1.00 85.06 80 LYS A O 1
ATOM 687 N N . ILE A 1 81 ? 16.472 -1.201 -14.050 1.00 86.56 81 ILE A N 1
ATOM 688 C CA . ILE A 1 81 ? 16.187 -2.341 -13.170 1.00 86.56 81 ILE A CA 1
ATOM 689 C C . ILE A 1 81 ? 16.740 -2.062 -11.772 1.00 86.56 81 ILE A C 1
ATOM 691 O O . ILE A 1 81 ? 16.006 -2.234 -10.805 1.00 86.56 81 ILE A O 1
ATOM 695 N N . GLU A 1 82 ? 17.975 -1.571 -11.661 1.00 86.38 82 GLU A N 1
ATOM 696 C CA . GLU A 1 82 ? 18.575 -1.198 -10.373 1.00 86.38 82 GLU A CA 1
ATOM 697 C C . GLU A 1 82 ? 17.752 -0.134 -9.638 1.00 86.38 82 GLU A C 1
ATOM 699 O O . GLU A 1 82 ? 17.488 -0.276 -8.445 1.00 86.38 82 GLU A O 1
ATOM 704 N N . ASP A 1 83 ? 17.275 0.891 -10.346 1.00 87.94 83 ASP A N 1
ATOM 705 C CA . ASP A 1 83 ? 16.441 1.938 -9.749 1.00 87.94 83 ASP A CA 1
ATOM 706 C C . ASP A 1 83 ? 15.090 1.384 -9.262 1.00 87.94 83 ASP A C 1
ATOM 708 O O . ASP A 1 83 ? 14.607 1.767 -8.194 1.00 87.94 83 ASP A O 1
ATOM 712 N N . LYS A 1 84 ? 14.491 0.432 -9.995 1.00 84.12 84 LYS A N 1
ATOM 713 C CA . LYS A 1 84 ? 13.272 -0.267 -9.551 1.00 84.12 84 LYS A CA 1
ATOM 714 C C . LYS A 1 84 ? 13.517 -1.120 -8.307 1.00 84.12 84 LYS A C 1
ATOM 716 O O . LYS A 1 84 ? 12.685 -1.100 -7.402 1.00 84.12 84 LYS A O 1
ATOM 721 N N . VAL A 1 85 ? 14.643 -1.832 -8.245 1.00 88.62 85 VAL A N 1
ATOM 722 C CA . VAL A 1 85 ? 15.016 -2.644 -7.076 1.00 88.62 85 VAL A CA 1
ATOM 723 C C . VAL A 1 85 ? 15.210 -1.750 -5.850 1.00 88.62 85 VAL A C 1
ATOM 725 O O . VAL A 1 85 ? 14.586 -2.005 -4.822 1.00 88.62 85 VAL A O 1
ATOM 728 N N . LYS A 1 86 ? 15.939 -0.634 -5.973 1.00 87.88 86 LYS A N 1
ATOM 729 C CA . LYS A 1 86 ? 16.131 0.328 -4.871 1.00 87.88 86 LYS A CA 1
ATOM 730 C C . LYS A 1 86 ? 14.817 0.926 -4.364 1.00 87.88 86 LYS A C 1
ATOM 732 O O . LYS A 1 86 ? 14.623 1.025 -3.154 1.00 87.88 86 LYS A O 1
ATOM 737 N N . ARG A 1 87 ? 13.892 1.290 -5.266 1.00 83.12 87 ARG A N 1
ATOM 738 C CA . ARG A 1 87 ? 12.546 1.762 -4.879 1.00 83.12 87 ARG A CA 1
ATOM 739 C C . ARG A 1 87 ? 11.773 0.675 -4.112 1.00 83.12 87 ARG A C 1
ATOM 741 O O . ARG A 1 87 ? 11.125 0.985 -3.118 1.00 83.12 87 ARG A O 1
ATOM 748 N N . SER A 1 88 ? 11.880 -0.595 -4.520 1.00 81.56 88 SER A N 1
ATOM 749 C CA . SER A 1 88 ? 11.226 -1.710 -3.814 1.00 81.56 88 SER A CA 1
ATOM 750 C C . SER A 1 88 ? 11.835 -2.007 -2.437 1.00 81.56 88 SER A C 1
ATOM 752 O O . SER A 1 88 ? 11.102 -2.275 -1.490 1.00 81.56 88 SER A O 1
ATOM 754 N N . GLU A 1 89 ? 13.156 -1.882 -2.281 1.00 86.88 89 GLU A N 1
ATOM 755 C CA . GLU A 1 89 ? 13.828 -2.027 -0.982 1.00 86.88 89 GLU A CA 1
ATOM 756 C C . GLU A 1 89 ? 13.432 -0.911 -0.008 1.00 86.88 89 GLU A C 1
ATOM 758 O O . GLU A 1 89 ? 13.202 -1.169 1.173 1.00 86.88 89 GLU A O 1
ATOM 763 N N . GLN A 1 90 ? 13.296 0.329 -0.492 1.00 85.94 90 GLN A N 1
ATOM 764 C CA . GLN A 1 90 ? 12.810 1.444 0.326 1.00 85.94 90 GLN A CA 1
ATOM 765 C C . GLN A 1 90 ? 11.373 1.217 0.817 1.00 85.94 90 GLN A C 1
ATOM 767 O O . GLN A 1 90 ? 11.102 1.439 1.999 1.00 85.94 90 GLN A O 1
ATOM 772 N N . ALA A 1 91 ? 10.486 0.718 -0.048 1.00 80.25 91 ALA A N 1
ATOM 773 C CA . ALA A 1 91 ? 9.114 0.370 0.325 1.00 80.25 91 ALA A CA 1
ATOM 774 C C . ALA A 1 91 ? 9.065 -0.780 1.353 1.00 80.25 91 ALA A C 1
ATOM 776 O O . ALA A 1 91 ? 8.313 -0.716 2.330 1.00 80.25 91 ALA A O 1
ATOM 777 N N . ASN A 1 92 ? 9.919 -1.799 1.200 1.00 82.94 92 ASN A N 1
ATOM 778 C CA . ASN A 1 92 ? 10.042 -2.878 2.185 1.00 82.94 92 ASN A CA 1
ATOM 779 C C . ASN A 1 92 ? 10.534 -2.357 3.543 1.00 82.94 92 ASN A C 1
ATOM 781 O O . ASN A 1 92 ? 9.968 -2.713 4.572 1.00 82.94 92 ASN A O 1
ATOM 785 N N . ASN A 1 93 ? 11.519 -1.455 3.560 1.00 86.44 93 ASN A N 1
ATOM 786 C CA . ASN A 1 93 ? 12.007 -0.843 4.799 1.00 86.44 93 ASN A CA 1
ATOM 787 C C . ASN A 1 93 ? 10.936 0.013 5.501 1.00 86.44 93 ASN A C 1
ATOM 789 O O . ASN A 1 93 ? 10.891 0.051 6.729 1.00 86.44 93 ASN A O 1
ATOM 793 N N . GLN A 1 94 ? 10.068 0.703 4.751 1.00 83.38 94 GLN A N 1
ATOM 794 C CA . GLN A 1 94 ? 8.920 1.417 5.328 1.00 83.38 94 GLN A CA 1
ATOM 795 C C . GLN A 1 94 ? 7.884 0.451 5.913 1.00 83.38 94 GLN A C 1
ATOM 797 O O . GLN A 1 94 ? 7.410 0.673 7.025 1.00 83.38 94 GLN A O 1
ATOM 802 N N . THR A 1 95 ? 7.591 -0.643 5.208 1.00 80.25 95 THR A N 1
ATOM 803 C CA . THR A 1 95 ? 6.679 -1.695 5.686 1.00 80.25 95 THR A CA 1
ATOM 804 C C . THR A 1 95 ? 7.201 -2.333 6.976 1.00 80.25 95 THR A C 1
ATOM 806 O O . THR A 1 95 ? 6.444 -2.521 7.923 1.00 80.25 95 THR A O 1
ATOM 809 N N . GLN A 1 96 ? 8.510 -2.596 7.051 1.00 87.19 96 GLN A N 1
ATOM 810 C CA . GLN A 1 96 ? 9.161 -3.110 8.256 1.00 87.19 96 GLN A CA 1
ATOM 811 C C . GLN A 1 96 ? 8.979 -2.151 9.444 1.00 87.19 96 GLN A C 1
ATOM 813 O O . GLN A 1 96 ? 8.519 -2.572 10.498 1.00 87.19 96 GLN A O 1
ATOM 818 N N . LYS A 1 97 ? 9.236 -0.848 9.255 1.00 87.81 97 LYS A N 1
ATOM 819 C CA . LYS A 1 97 ? 9.037 0.169 10.307 1.00 87.81 97 LYS A CA 1
ATOM 820 C C . LYS A 1 97 ? 7.588 0.260 10.794 1.00 87.81 97 LYS A C 1
ATOM 822 O O . LYS A 1 97 ? 7.357 0.501 11.979 1.00 87.81 97 LYS A O 1
ATOM 827 N N . LEU A 1 98 ? 6.621 0.105 9.889 1.00 83.50 98 LEU A N 1
ATOM 828 C CA . LEU A 1 98 ? 5.197 0.050 10.230 1.00 83.50 98 LEU A CA 1
ATOM 829 C C . LEU A 1 98 ? 4.877 -1.179 11.087 1.00 83.50 98 LEU A C 1
ATOM 831 O O . LEU A 1 98 ? 4.218 -1.035 12.112 1.00 83.50 98 LEU A O 1
ATOM 835 N N . ASN A 1 99 ? 5.399 -2.351 10.721 1.00 84.25 99 ASN A N 1
ATOM 836 C CA . ASN A 1 99 ? 5.226 -3.572 11.510 1.00 84.25 99 ASN A CA 1
ATOM 837 C C . ASN A 1 99 ? 5.864 -3.458 12.901 1.00 84.25 99 ASN A C 1
ATOM 839 O O . ASN A 1 99 ? 5.219 -3.812 13.882 1.00 84.25 99 ASN A O 1
ATOM 843 N N . ASP A 1 100 ? 7.071 -2.896 13.005 1.00 87.88 100 ASP A N 1
ATOM 844 C CA . ASP A 1 100 ? 7.732 -2.671 14.297 1.00 87.88 100 ASP A CA 1
ATOM 845 C C . ASP A 1 100 ? 6.913 -1.707 15.184 1.00 87.88 100 ASP A C 1
ATOM 847 O O . ASP A 1 100 ? 6.793 -1.901 16.393 1.00 87.88 100 ASP A O 1
ATOM 851 N N . SER A 1 101 ? 6.296 -0.682 14.580 1.00 87.06 101 SER A N 1
ATOM 852 C CA . SER A 1 101 ? 5.426 0.264 15.297 1.00 87.06 101 SER A CA 1
ATOM 853 C C . SER A 1 101 ? 4.123 -0.386 15.775 1.00 87.06 101 SER A C 1
ATOM 855 O O . SER A 1 101 ? 3.657 -0.083 16.872 1.00 87.06 101 SER A O 1
ATOM 857 N N . LEU A 1 102 ? 3.537 -1.279 14.969 1.00 83.81 102 LEU A N 1
ATOM 858 C CA . LEU A 1 102 ? 2.352 -2.054 15.348 1.00 83.81 102 LEU A CA 1
ATOM 859 C C . LEU A 1 102 ? 2.661 -3.022 16.491 1.00 83.81 102 LEU A C 1
ATOM 861 O O . LEU A 1 102 ? 1.913 -3.065 17.462 1.00 83.81 102 LEU A O 1
ATOM 865 N N . GLN A 1 103 ? 3.793 -3.724 16.422 1.00 90.19 103 GLN A N 1
ATOM 866 C CA . GLN A 1 103 ? 4.232 -4.612 17.495 1.00 90.19 103 GLN A CA 1
ATOM 867 C C . GLN A 1 103 ? 4.410 -3.851 18.819 1.00 90.19 103 GLN A C 1
ATOM 869 O O . GLN A 1 103 ? 3.963 -4.316 19.864 1.00 90.19 103 GLN A O 1
ATOM 874 N N . TYR A 1 104 ? 5.003 -2.654 18.780 1.00 90.62 104 TYR A N 1
ATOM 875 C CA . TYR A 1 104 ? 5.131 -1.810 19.969 1.00 90.62 104 TYR A CA 1
ATOM 876 C C . TYR A 1 104 ? 3.769 -1.412 20.563 1.00 90.62 104 TYR A C 1
ATOM 878 O O . TYR A 1 104 ? 3.604 -1.406 21.783 1.00 90.62 104 TYR A O 1
ATOM 886 N N . LEU A 1 105 ? 2.784 -1.086 19.721 1.00 87.25 105 LEU A N 1
ATOM 887 C CA . LEU A 1 105 ? 1.423 -0.768 20.166 1.00 87.25 105 LEU A CA 1
ATOM 888 C C . LEU A 1 105 ? 0.746 -1.967 20.841 1.00 87.25 105 LEU A C 1
ATOM 890 O O . LEU A 1 105 ? 0.149 -1.790 21.903 1.00 87.25 105 LEU A O 1
ATOM 894 N N . ASP A 1 106 ? 0.886 -3.169 20.282 1.00 85.44 106 ASP A N 1
ATOM 895 C CA . ASP A 1 106 ? 0.357 -4.399 20.884 1.00 85.44 106 ASP A CA 1
ATOM 896 C C . ASP A 1 106 ? 0.978 -4.660 22.266 1.00 85.44 106 ASP A C 1
ATOM 898 O O . ASP A 1 106 ? 0.264 -4.957 23.226 1.00 85.44 106 ASP A O 1
ATOM 902 N N . GLU A 1 107 ? 2.291 -4.456 22.409 1.00 91.44 107 GLU A N 1
ATOM 903 C CA . GLU A 1 107 ? 2.982 -4.567 23.699 1.00 91.44 107 GLU A CA 1
ATOM 904 C C . GLU A 1 107 ? 2.459 -3.543 24.728 1.00 91.44 107 GLU A C 1
ATOM 906 O O . GLU A 1 107 ? 2.277 -3.880 25.902 1.00 91.44 107 GLU A O 1
ATOM 911 N N . GLN A 1 108 ? 2.164 -2.304 24.311 1.00 87.50 108 GLN A N 1
ATOM 912 C CA . GLN A 1 108 ? 1.566 -1.287 25.190 1.00 87.50 108 GLN A CA 1
ATOM 913 C C . GLN A 1 108 ? 0.136 -1.649 25.612 1.00 87.50 108 GLN A C 1
ATOM 915 O O . GLN A 1 108 ? -0.223 -1.474 26.779 1.00 87.50 108 GLN A O 1
ATOM 920 N N . ILE A 1 109 ? -0.677 -2.168 24.688 1.00 84.25 109 ILE A N 1
ATOM 921 C CA . ILE A 1 109 ? -2.040 -2.627 24.983 1.00 84.25 109 ILE A CA 1
ATOM 922 C C . ILE A 1 109 ? -1.992 -3.761 26.008 1.00 84.25 109 ILE A C 1
ATOM 924 O O . ILE A 1 109 ? -2.691 -3.703 27.021 1.00 84.25 109 ILE A O 1
ATOM 928 N N . GLN A 1 110 ? -1.119 -4.745 25.798 1.00 87.44 110 GLN A N 1
ATOM 929 C CA . GLN A 1 110 ? -0.979 -5.882 26.701 1.00 87.44 110 GLN A CA 1
ATOM 930 C C . GLN A 1 110 ? -0.469 -5.462 28.088 1.00 87.44 110 GLN A C 1
ATOM 932 O O . GLN A 1 110 ? -0.948 -5.956 29.110 1.00 87.44 110 GLN A O 1
ATOM 937 N N . PHE A 1 111 ? 0.447 -4.491 28.154 1.00 91.31 111 PHE A N 1
ATOM 938 C CA . PHE A 1 111 ? 0.882 -3.900 29.420 1.00 91.31 111 PHE A CA 1
ATOM 939 C C . PHE A 1 111 ? -0.275 -3.241 30.188 1.00 91.31 111 PHE A C 1
ATOM 941 O O . PHE A 1 111 ? -0.407 -3.440 31.398 1.00 91.31 111 PHE A O 1
ATOM 948 N N . LEU A 1 112 ? -1.127 -2.472 29.503 1.00 83.31 112 LEU A N 1
ATOM 949 C CA . LEU A 1 112 ? -2.282 -1.818 30.125 1.00 83.31 112 LEU A CA 1
ATOM 950 C C . LEU A 1 112 ? -3.333 -2.826 30.602 1.00 83.31 112 LEU A C 1
ATOM 952 O O . LEU A 1 112 ? -3.870 -2.652 31.695 1.00 83.31 112 LEU A O 1
ATOM 956 N N . GLN A 1 113 ? -3.583 -3.888 29.831 1.00 80.56 113 GLN A N 1
ATOM 957 C CA . GLN A 1 113 ? -4.478 -4.981 30.225 1.00 80.56 113 GLN A CA 1
ATOM 958 C C . GLN A 1 113 ? -3.991 -5.661 31.510 1.00 80.56 113 GLN A C 1
ATOM 960 O O . GLN A 1 113 ? -4.737 -5.722 32.485 1.00 80.56 113 GLN A O 1
ATOM 965 N N . ASN A 1 114 ? -2.711 -6.043 31.568 1.00 89.31 114 ASN A N 1
ATOM 966 C CA . ASN A 1 114 ? -2.116 -6.641 32.768 1.00 89.31 114 ASN A CA 1
ATOM 967 C C . ASN A 1 114 ? -2.193 -5.702 33.982 1.00 89.31 114 ASN A C 1
ATOM 969 O O . ASN A 1 114 ? -2.452 -6.134 35.104 1.00 89.31 114 ASN A O 1
ATOM 973 N N . LYS A 1 115 ? -1.976 -4.396 33.772 1.00 89.06 115 LYS A N 1
ATOM 974 C CA . LYS A 1 115 ? -2.082 -3.393 34.840 1.00 89.06 115 LYS A CA 1
ATOM 975 C C . LYS A 1 115 ? -3.510 -3.286 35.382 1.00 89.06 115 LYS A C 1
ATOM 977 O O . LYS A 1 115 ? -3.688 -3.100 36.584 1.00 89.06 115 LYS A O 1
ATOM 982 N N . TYR A 1 116 ? -4.509 -3.383 34.509 1.00 78.06 116 TYR A N 1
ATOM 983 C CA . TYR A 1 116 ? -5.916 -3.338 34.892 1.00 78.06 116 TYR A CA 1
ATOM 984 C C . TYR A 1 116 ? -6.347 -4.602 35.650 1.00 78.06 116 TYR A C 1
ATOM 986 O O . TYR A 1 116 ? -7.013 -4.494 36.676 1.00 78.06 116 TYR A O 1
ATOM 994 N N . GLU A 1 117 ? -5.902 -5.784 35.217 1.00 83.50 117 GLU A N 1
ATOM 995 C CA . GLU A 1 117 ? -6.142 -7.041 35.943 1.00 83.50 117 GLU A CA 1
ATOM 996 C C . GLU A 1 117 ? -5.553 -7.011 37.358 1.00 83.50 117 GLU A C 1
ATOM 998 O O . GLU A 1 117 ? -6.222 -7.406 38.315 1.00 83.50 117 GLU A O 1
ATOM 1003 N N . LEU A 1 118 ? -4.338 -6.467 37.510 1.00 87.19 118 LEU A N 1
ATOM 1004 C CA . LEU A 1 118 ? -3.712 -6.296 38.822 1.00 87.19 118 LEU A CA 1
ATOM 1005 C C . LEU A 1 118 ? -4.576 -5.412 39.738 1.00 87.19 118 LEU A C 1
ATOM 1007 O O . LEU A 1 118 ? -4.832 -5.763 40.888 1.00 87.19 118 LEU A O 1
ATOM 1011 N N . PHE A 1 119 ? -5.087 -4.301 39.199 1.00 80.75 119 PHE A N 1
ATOM 1012 C CA . PHE A 1 119 ? -5.935 -3.367 39.938 1.00 80.75 119 PHE A CA 1
ATOM 1013 C C . PHE A 1 119 ? -7.254 -4.003 40.406 1.00 80.75 119 PHE A C 1
ATOM 1015 O O . PHE A 1 119 ? -7.679 -3.769 41.536 1.00 80.75 119 PHE A O 1
ATOM 1022 N N . ILE A 1 120 ? -7.882 -4.848 39.577 1.00 76.38 120 ILE A N 1
ATOM 1023 C CA . ILE A 1 120 ? -9.088 -5.591 39.977 1.00 76.38 120 ILE A CA 1
ATOM 1024 C C . ILE A 1 120 ? -8.768 -6.556 41.127 1.00 76.38 120 ILE A C 1
ATOM 1026 O O . ILE A 1 120 ? -9.503 -6.585 42.116 1.00 76.38 120 ILE A O 1
ATOM 1030 N N . SER A 1 121 ? -7.653 -7.288 41.045 1.00 79.56 121 SER A N 1
ATOM 1031 C CA . SER A 1 121 ? -7.285 -8.292 42.055 1.00 79.56 121 SER A CA 1
ATOM 1032 C C . SER A 1 121 ? -6.992 -7.707 43.447 1.00 79.56 121 SER A C 1
ATOM 1034 O O . SER A 1 121 ? -7.333 -8.316 44.467 1.00 79.56 121 SER A O 1
ATOM 1036 N N . ASP A 1 122 ? -6.436 -6.494 43.505 1.00 77.88 122 ASP A N 1
ATOM 1037 C CA . ASP A 1 122 ? -6.197 -5.789 44.769 1.00 77.88 122 ASP A CA 1
ATOM 1038 C C . ASP A 1 122 ? -7.518 -5.301 45.399 1.00 77.88 122 ASP A C 1
ATOM 1040 O O . ASP A 1 122 ? -7.686 -5.344 46.619 1.00 77.88 122 ASP A O 1
ATOM 1044 N N . SER A 1 123 ? -8.505 -4.918 44.580 1.00 70.81 123 SER A N 1
ATOM 1045 C CA . SER A 1 123 ? -9.810 -4.457 45.076 1.00 70.81 123 SER A CA 1
ATOM 1046 C C . SER A 1 123 ? -10.634 -5.575 45.737 1.00 70.81 123 SER A C 1
ATOM 1048 O O . SER A 1 123 ? -11.281 -5.353 46.763 1.00 70.81 123 SER A O 1
ATOM 1050 N N . GLU A 1 124 ? -10.550 -6.808 45.224 1.00 74.12 124 GLU A N 1
ATOM 1051 C CA . GLU A 1 124 ? -11.288 -7.958 45.768 1.00 74.12 124 GLU A CA 1
ATOM 1052 C C . GLU A 1 124 ? -10.737 -8.431 47.125 1.00 74.12 124 GLU A C 1
ATOM 1054 O O . GLU A 1 124 ? -11.470 -8.982 47.956 1.00 74.12 124 GLU A O 1
ATOM 1059 N N . THR A 1 125 ? -9.441 -8.223 47.381 1.00 69.56 125 THR A N 1
ATOM 1060 C CA . THR A 1 125 ? -8.803 -8.646 48.637 1.00 69.56 125 THR A CA 1
ATOM 1061 C C . THR A 1 125 ? -9.057 -7.683 49.795 1.00 69.56 125 THR A C 1
ATOM 1063 O O . THR A 1 125 ? -9.123 -8.134 50.944 1.00 69.56 125 THR A O 1
ATOM 1066 N N . GLU A 1 126 ? -9.278 -6.391 49.532 1.00 68.06 126 GLU A N 1
ATOM 1067 C CA . GLU A 1 126 ? -9.669 -5.434 50.576 1.00 68.06 126 GLU A CA 1
ATOM 1068 C C . GLU A 1 126 ? -11.132 -5.598 51.013 1.00 68.06 126 GLU A C 1
ATOM 1070 O O . GLU A 1 126 ? -11.419 -5.525 52.210 1.00 68.06 126 GLU A O 1
ATOM 1075 N N . GLN A 1 127 ? -12.047 -5.933 50.098 1.00 59.06 127 GLN A N 1
ATOM 1076 C CA . GLN A 1 127 ? -13.460 -6.138 50.448 1.00 59.06 127 GLN A CA 1
ATOM 1077 C C . GLN A 1 127 ? -13.687 -7.366 51.349 1.00 59.06 127 GLN A C 1
ATOM 1079 O O . GLN A 1 127 ? -14.536 -7.335 52.241 1.00 59.06 127 GLN A O 1
ATOM 1084 N N . LYS A 1 128 ? -12.876 -8.425 51.216 1.00 61.16 128 LYS A N 1
ATOM 1085 C CA . LYS A 1 128 ? -12.977 -9.620 52.078 1.00 61.16 128 LYS A CA 1
ATOM 1086 C C . LYS A 1 128 ? -12.463 -9.424 53.508 1.00 61.16 128 LYS A C 1
ATOM 1088 O O . LYS A 1 128 ? -12.779 -10.239 54.368 1.00 61.16 128 LYS A O 1
ATOM 1093 N N . LYS A 1 129 ? -11.702 -8.363 53.805 1.00 61.69 129 LYS A N 1
ATOM 1094 C CA . LYS A 1 129 ? -11.195 -8.089 55.169 1.00 61.69 129 LYS A CA 1
ATOM 1095 C C . LYS A 1 129 ? -12.169 -7.320 56.067 1.00 61.69 129 LYS A C 1
ATOM 1097 O O . LYS A 1 129 ? -11.883 -7.161 57.251 1.00 61.69 129 LYS A O 1
ATOM 1102 N N . LEU A 1 130 ? -13.300 -6.859 55.533 1.00 51.75 130 LEU A N 1
ATOM 1103 C CA . LEU A 1 130 ? -14.275 -6.034 56.257 1.00 51.75 130 LEU A CA 1
ATOM 1104 C C . LEU A 1 130 ? -15.541 -6.778 56.693 1.00 51.75 130 LEU A C 1
ATOM 1106 O O . LEU A 1 130 ? -16.428 -6.154 57.269 1.00 51.75 130 LEU A O 1
ATOM 1110 N N . ILE A 1 131 ? -15.611 -8.098 56.504 1.00 49.25 131 ILE A N 1
ATOM 1111 C CA . ILE A 1 131 ? -16.650 -8.926 57.123 1.00 49.25 131 ILE A CA 1
ATOM 1112 C C . ILE A 1 131 ? -16.049 -9.537 58.398 1.00 49.25 131 ILE A C 1
ATOM 1114 O O . ILE A 1 131 ? -15.321 -10.524 58.314 1.00 49.25 131 ILE A O 1
ATOM 1118 N N . PRO A 1 132 ? -16.261 -8.945 59.587 1.00 50.88 132 PRO A N 1
ATOM 1119 C CA . PRO A 1 132 ? -15.857 -9.585 60.828 1.00 50.88 132 PRO A CA 1
ATOM 1120 C C . PRO A 1 132 ? -16.663 -10.876 61.020 1.00 50.88 132 PRO A C 1
ATOM 1122 O O . PRO A 1 132 ? -17.890 -10.837 61.064 1.00 50.88 132 PRO A O 1
ATOM 1125 N N . ASP A 1 133 ? -15.969 -11.997 61.231 1.00 51.06 133 ASP A N 1
ATOM 1126 C CA . ASP A 1 133 ? -16.508 -13.336 61.557 1.00 51.06 133 ASP A CA 1
ATOM 1127 C C . ASP A 1 133 ? -17.290 -13.409 62.897 1.00 51.06 133 ASP A C 1
ATOM 1129 O O . ASP A 1 133 ? -17.430 -14.467 63.507 1.00 51.06 133 ASP A O 1
ATOM 1133 N N . LYS A 1 134 ? -17.821 -12.293 63.409 1.00 51.59 134 LYS A N 1
ATOM 1134 C CA . LYS A 1 134 ? -18.605 -12.228 64.650 1.00 51.59 134 LYS A CA 1
ATOM 1135 C C . LYS A 1 134 ? -20.100 -12.113 64.360 1.00 51.59 134 LYS A C 1
ATOM 1137 O O . LYS A 1 134 ? -20.723 -11.109 64.683 1.00 51.59 134 LYS A O 1
ATOM 1142 N N . ILE A 1 135 ? -20.686 -13.167 63.799 1.00 50.47 135 ILE A N 1
ATOM 1143 C CA . ILE A 1 135 ? -22.127 -13.430 63.934 1.00 50.47 135 ILE A CA 1
ATOM 1144 C C . ILE A 1 135 ? -22.295 -14.902 64.315 1.00 50.47 135 ILE A C 1
ATOM 1146 O O . ILE A 1 135 ? -22.734 -15.743 63.538 1.00 50.47 135 ILE A O 1
ATOM 1150 N N . SER A 1 136 ? -21.899 -15.223 65.540 1.00 51.44 136 SER A N 1
ATOM 1151 C CA . SER A 1 136 ? -22.354 -16.419 66.239 1.00 51.44 136 SER A CA 1
ATOM 1152 C C . SER A 1 136 ? -22.708 -16.006 67.663 1.00 51.44 136 SER A C 1
ATOM 1154 O O . SER A 1 136 ? -21.875 -15.410 68.343 1.00 51.44 136 SER A O 1
ATOM 1156 N N . GLU A 1 137 ? -23.939 -16.332 68.057 1.00 54.50 137 GLU A N 1
ATOM 1157 C CA . GLU A 1 137 ? -24.532 -16.193 69.395 1.00 54.50 137 GLU A CA 1
ATOM 1158 C C . GLU A 1 137 ? -24.827 -14.769 69.886 1.00 54.50 137 GLU A C 1
ATOM 1160 O O . GLU A 1 137 ? -24.044 -14.136 70.587 1.00 54.50 137 GLU A O 1
ATOM 1165 N N . ILE A 1 138 ? -26.048 -14.310 69.596 1.00 45.34 138 ILE A N 1
ATOM 1166 C CA . ILE A 1 138 ? -26.770 -13.380 70.469 1.00 45.34 138 ILE A CA 1
ATOM 1167 C C . ILE A 1 138 ? -28.058 -14.093 70.890 1.00 45.34 138 ILE A C 1
ATOM 1169 O O . ILE A 1 138 ? -28.923 -14.373 70.057 1.00 45.34 138 ILE A O 1
ATOM 1173 N N . GLU A 1 139 ? -28.140 -14.443 72.175 1.00 56.09 139 GLU A N 1
ATOM 1174 C CA . GLU A 1 139 ? -29.375 -14.876 72.832 1.00 56.09 139 GLU A CA 1
ATOM 1175 C C . GLU A 1 139 ? -30.383 -13.713 72.894 1.00 56.09 139 GLU A C 1
ATOM 1177 O O . GLU A 1 139 ? -29.985 -12.554 73.036 1.00 56.09 139 GLU A O 1
ATOM 1182 N N . PRO A 1 140 ? -31.694 -13.993 72.800 1.00 48.25 140 PRO A N 1
ATOM 1183 C CA . PRO A 1 140 ? -32.722 -12.965 72.819 1.00 48.25 140 PRO A CA 1
ATOM 1184 C C . PRO A 1 140 ? -32.987 -12.499 74.258 1.00 48.25 140 PRO A C 1
ATOM 1186 O O . PRO A 1 140 ? -33.860 -13.035 74.940 1.00 48.25 140 PRO A O 1
ATOM 1189 N N . GLU A 1 141 ? -32.261 -11.481 74.720 1.00 47.62 141 GLU A N 1
ATOM 1190 C CA . GLU A 1 141 ? -32.652 -10.728 75.914 1.00 47.62 141 GLU A CA 1
ATOM 1191 C C . GLU A 1 141 ? -33.606 -9.583 75.563 1.00 47.62 141 GLU A C 1
ATOM 1193 O O . GLU A 1 141 ? -33.433 -8.827 74.606 1.00 47.62 141 GLU A O 1
ATOM 1198 N N . GLN A 1 142 ? -34.663 -9.512 76.367 1.00 52.72 142 GLN A N 1
ATOM 1199 C CA . GLN A 1 142 ? -35.777 -8.588 76.262 1.00 52.72 142 GLN A CA 1
ATOM 1200 C C . GLN A 1 142 ? -35.311 -7.159 76.560 1.00 52.72 142 GLN A C 1
ATOM 1202 O O . GLN A 1 142 ? -34.959 -6.844 77.694 1.00 52.72 142 GLN A O 1
ATOM 1207 N N . ILE A 1 143 ? -35.353 -6.286 75.553 1.00 47.81 143 ILE A N 1
ATOM 1208 C CA . ILE A 1 143 ? -35.232 -4.839 75.739 1.00 47.81 143 ILE A CA 1
ATOM 1209 C C . ILE A 1 143 ? -36.606 -4.228 75.477 1.00 47.81 143 ILE A C 1
ATOM 1211 O O . ILE A 1 143 ? -37.109 -4.220 74.353 1.00 47.81 143 ILE A O 1
ATOM 1215 N N . GLU A 1 144 ? -37.218 -3.756 76.558 1.00 49.56 144 GLU A N 1
ATOM 1216 C CA . GLU A 1 144 ? -38.426 -2.947 76.546 1.00 49.56 144 GLU A CA 1
ATOM 1217 C C . GLU A 1 144 ? -38.111 -1.525 76.052 1.00 49.56 144 GLU A C 1
ATOM 1219 O O . GLU A 1 144 ? -37.276 -0.823 76.613 1.00 49.56 144 GLU A O 1
ATOM 1224 N N . ASN A 1 145 ? -38.842 -1.131 75.008 1.00 52.25 145 ASN A N 1
ATOM 1225 C CA . ASN A 1 145 ? -39.483 0.170 74.807 1.00 52.25 145 ASN A CA 1
ATOM 1226 C C . ASN A 1 145 ? -38.670 1.453 75.066 1.00 52.25 145 ASN A C 1
ATOM 1228 O O . ASN A 1 145 ? -38.819 2.088 76.106 1.00 52.25 145 ASN A O 1
ATOM 1232 N N . GLU A 1 146 ? -38.027 1.958 74.011 1.00 46.66 146 GLU A N 1
ATOM 1233 C CA . GLU A 1 146 ? -38.090 3.391 73.698 1.00 46.66 146 GLU A CA 1
ATOM 1234 C C . GLU A 1 146 ? -38.489 3.576 72.227 1.00 46.66 146 GLU A C 1
ATOM 1236 O O . GLU A 1 146 ? -37.780 3.204 71.291 1.00 46.66 146 GLU A O 1
ATOM 1241 N N . GLU A 1 147 ? -39.693 4.113 72.041 1.00 49.78 147 GLU A N 1
ATOM 1242 C CA . GLU A 1 147 ? -40.322 4.416 70.762 1.00 49.78 147 GLU A CA 1
ATOM 1243 C C . GLU A 1 147 ? -39.570 5.551 70.056 1.00 49.78 147 GLU A C 1
ATOM 1245 O O . GLU A 1 147 ? -39.865 6.731 70.232 1.00 49.78 147 GLU A O 1
ATOM 1250 N N . ASN A 1 148 ? -38.608 5.197 69.208 1.00 46.03 148 ASN A N 1
ATOM 1251 C CA . ASN A 1 148 ? -38.164 6.067 68.128 1.00 46.03 148 ASN A CA 1
ATOM 1252 C C . ASN A 1 148 ? -38.558 5.395 66.814 1.00 46.03 148 ASN A C 1
ATOM 1254 O O . ASN A 1 148 ? -37.842 4.553 66.274 1.00 46.03 148 ASN A O 1
ATOM 1258 N N . THR A 1 149 ? -39.755 5.737 66.333 1.00 50.84 149 THR A N 1
ATOM 1259 C CA . THR A 1 149 ? -40.313 5.357 65.031 1.00 50.84 149 THR A CA 1
ATOM 1260 C C . THR A 1 149 ? -39.462 5.928 63.900 1.00 50.84 149 THR A C 1
ATOM 1262 O O . THR A 1 149 ? -39.842 6.882 63.227 1.00 50.84 149 THR A O 1
ATOM 1265 N N . ASN A 1 150 ? -38.292 5.339 63.680 1.00 49.53 150 ASN A N 1
ATOM 1266 C CA . ASN A 1 150 ? -37.569 5.470 62.434 1.00 49.53 150 ASN A CA 1
ATOM 1267 C C . ASN A 1 150 ? -38.139 4.388 61.517 1.00 49.53 150 ASN A C 1
ATOM 1269 O O . ASN A 1 150 ? -37.739 3.226 61.580 1.00 49.53 150 ASN A O 1
ATOM 1273 N N . MET A 1 151 ? -39.167 4.753 60.745 1.00 46.56 151 MET A N 1
ATOM 1274 C CA . MET A 1 151 ? -39.690 3.908 59.677 1.00 46.56 151 MET A CA 1
ATOM 1275 C C . MET A 1 151 ? -38.568 3.704 58.658 1.00 46.56 151 MET A C 1
ATOM 1277 O O . MET A 1 151 ? -38.420 4.480 57.716 1.00 46.56 151 MET A O 1
ATOM 1281 N N . MET A 1 152 ? -37.749 2.673 58.869 1.00 44.66 152 MET A N 1
ATOM 1282 C CA . MET A 1 152 ? -36.941 2.091 57.812 1.00 44.66 152 MET A CA 1
ATOM 1283 C C . MET A 1 152 ? -37.927 1.569 56.778 1.00 44.66 152 MET A C 1
ATOM 1285 O O . MET A 1 152 ? -38.461 0.467 56.893 1.00 44.66 152 MET A O 1
ATOM 1289 N N . ASN A 1 153 ? -38.237 2.434 55.813 1.00 54.94 153 ASN A N 1
ATOM 1290 C CA . ASN A 1 153 ? -38.915 2.059 54.593 1.00 54.94 153 ASN A CA 1
ATOM 1291 C C . ASN A 1 153 ? -38.120 0.891 54.026 1.00 54.94 153 ASN A C 1
ATOM 1293 O O . ASN A 1 153 ? -36.975 1.056 53.609 1.00 54.94 153 ASN A O 1
ATOM 1297 N N . ASN A 1 154 ? -38.715 -0.292 54.096 1.00 62.19 154 ASN A N 1
ATOM 1298 C CA . ASN A 1 154 ? -38.214 -1.485 53.455 1.00 62.19 154 ASN A CA 1
ATOM 1299 C C . ASN A 1 154 ? -38.323 -1.204 51.950 1.00 62.19 154 ASN A C 1
ATOM 1301 O O . ASN A 1 154 ? -39.389 -1.378 51.360 1.00 62.19 154 ASN A O 1
ATOM 1305 N N . VAL A 1 155 ? -37.283 -0.588 51.378 1.00 69.00 155 VAL A N 1
ATOM 1306 C CA . VAL A 1 155 ? -37.226 -0.232 49.961 1.00 69.00 155 VAL A CA 1
ATOM 1307 C C . VAL A 1 155 ? -37.209 -1.554 49.218 1.00 69.00 155 VAL A C 1
ATOM 1309 O O . VAL A 1 155 ? -36.213 -2.269 49.221 1.00 69.00 155 VAL A O 1
ATOM 1312 N N . GLN A 1 156 ? -38.356 -1.915 48.658 1.00 79.75 156 GLN A N 1
ATOM 1313 C CA . GLN A 1 156 ? -38.489 -3.072 47.798 1.00 79.75 156 GLN A CA 1
ATOM 1314 C C . GLN A 1 156 ? -37.642 -2.801 46.555 1.00 79.75 156 GLN A C 1
ATOM 1316 O O . GLN A 1 156 ? -37.970 -1.930 45.754 1.00 79.75 156 GLN A O 1
ATOM 1321 N N . ILE A 1 157 ? -36.500 -3.478 46.464 1.00 83.88 157 ILE A N 1
ATOM 1322 C CA . ILE A 1 157 ? -35.562 -3.301 45.364 1.00 83.88 157 ILE A CA 1
ATOM 1323 C C . ILE A 1 157 ? -36.086 -4.118 44.175 1.00 83.88 157 ILE A C 1
ATOM 1325 O O . ILE A 1 157 ? -36.194 -5.343 44.257 1.00 83.88 157 ILE A O 1
ATOM 1329 N N . GLU A 1 158 ? -36.486 -3.439 43.101 1.00 90.81 158 GLU A N 1
ATOM 1330 C CA . GLU A 1 158 ? -36.982 -4.081 41.881 1.00 90.81 158 GLU A CA 1
ATOM 1331 C C . GLU A 1 158 ? -35.813 -4.549 41.003 1.00 90.81 158 GLU A C 1
ATOM 1333 O O . GLU A 1 158 ? -34.946 -3.735 40.684 1.00 90.81 158 GLU A O 1
ATOM 1338 N N . PRO A 1 159 ? -35.776 -5.827 40.571 1.00 94.75 159 PRO A N 1
ATOM 1339 C CA . PRO A 1 159 ? -34.660 -6.372 39.807 1.00 94.75 159 PRO A CA 1
ATOM 1340 C C . PRO A 1 159 ? -34.449 -5.621 38.488 1.00 94.75 159 PRO A C 1
ATOM 1342 O O . PRO A 1 159 ? -35.372 -5.447 37.682 1.00 94.75 159 PRO A O 1
ATOM 1345 N N . ILE A 1 160 ? -33.202 -5.217 38.251 1.00 96.12 160 ILE A N 1
ATOM 1346 C CA . ILE A 1 160 ? -32.776 -4.592 37.000 1.00 96.12 160 ILE A CA 1
ATOM 1347 C C . ILE A 1 160 ? -32.748 -5.645 35.892 1.00 96.12 160 ILE A C 1
ATOM 1349 O O . ILE A 1 160 ? -32.180 -6.721 36.056 1.00 96.12 160 ILE A O 1
ATOM 1353 N N . TYR A 1 161 ? -33.345 -5.323 34.744 1.00 96.38 161 TYR A N 1
ATOM 1354 C CA . TYR A 1 161 ? -33.220 -6.139 33.539 1.00 96.38 161 TYR A CA 1
ATOM 1355 C C . TYR A 1 161 ? -31.983 -5.744 32.729 1.00 96.38 161 TYR A C 1
ATOM 1357 O O . TYR A 1 161 ? -31.210 -6.610 32.326 1.00 96.38 161 TYR A O 1
ATOM 1365 N N . LYS A 1 162 ? -31.796 -4.442 32.466 1.00 96.75 162 LYS A N 1
ATOM 1366 C CA . LYS A 1 162 ? -30.653 -3.940 31.690 1.00 96.75 162 LYS A CA 1
ATOM 1367 C C . LYS A 1 162 ? -30.392 -2.452 31.924 1.00 96.75 162 LYS A C 1
ATOM 1369 O O . LYS A 1 162 ? -31.329 -1.655 31.958 1.00 96.75 162 LYS A O 1
ATOM 1374 N N . ILE A 1 163 ? -29.117 -2.074 31.972 1.00 98.00 163 ILE A N 1
ATOM 1375 C CA . ILE A 1 163 ? -28.668 -0.679 31.893 1.00 98.00 163 ILE A CA 1
ATOM 1376 C C . ILE A 1 163 ? -28.459 -0.315 30.416 1.00 98.00 163 ILE A C 1
ATOM 1378 O O . ILE A 1 163 ? -27.807 -1.046 29.670 1.00 98.00 163 ILE A O 1
ATOM 1382 N N . LEU A 1 164 ? -29.080 0.775 29.972 1.00 97.12 164 LEU A N 1
ATOM 1383 C CA . LEU A 1 164 ? -29.123 1.189 28.566 1.00 97.12 164 LEU A CA 1
ATOM 1384 C C . LEU A 1 164 ? -28.219 2.379 28.260 1.00 97.12 164 LEU A C 1
ATOM 1386 O O . LEU A 1 164 ? -27.706 2.460 27.149 1.00 97.12 164 LEU A O 1
ATOM 1390 N N . ASP A 1 165 ? -28.090 3.312 29.201 1.00 98.06 165 ASP A N 1
ATOM 1391 C CA . ASP A 1 165 ? -27.340 4.550 29.003 1.00 98.06 165 ASP A CA 1
ATOM 1392 C C . ASP A 1 165 ? -26.826 5.106 30.343 1.00 98.06 165 ASP A C 1
ATOM 1394 O O . ASP A 1 165 ? -27.342 4.764 31.414 1.00 98.06 165 ASP A O 1
ATOM 1398 N N . LYS A 1 166 ? -25.826 5.989 30.283 1.00 97.69 166 LYS A N 1
ATOM 1399 C CA . LYS A 1 166 ? -25.252 6.712 31.422 1.00 97.69 166 LYS A CA 1
ATOM 1400 C C . LYS A 1 166 ? -25.078 8.180 31.057 1.00 97.69 166 LYS A C 1
ATOM 1402 O O . LYS A 1 166 ? -24.442 8.507 30.062 1.00 97.69 166 LYS A O 1
ATOM 1407 N N . GLN A 1 167 ? -25.563 9.066 31.919 1.00 98.00 167 GLN A N 1
ATOM 1408 C CA . GLN A 1 167 ? -25.340 10.504 31.783 1.00 98.00 167 GLN A CA 1
ATOM 1409 C C . GLN A 1 167 ? -24.904 11.124 33.110 1.00 98.00 167 GLN A C 1
ATOM 1411 O O . GLN A 1 167 ? -25.300 10.674 34.186 1.00 98.00 167 GLN A O 1
ATOM 1416 N N . GLU A 1 168 ? -24.113 12.188 33.028 1.00 97.88 168 GLU A N 1
ATOM 1417 C CA . GLU A 1 168 ? -23.700 12.993 34.174 1.00 97.88 168 GLU A CA 1
ATOM 1418 C C . GLU A 1 168 ? -24.344 14.378 34.072 1.00 97.88 168 GLU A C 1
ATOM 1420 O O . GLU A 1 168 ? -24.176 15.085 33.078 1.00 97.88 168 GLU A O 1
ATOM 1425 N N . VAL A 1 169 ? -25.106 14.761 35.096 1.00 97.88 169 VAL A N 1
ATOM 1426 C CA . VAL A 1 169 ? -25.783 16.060 35.177 1.00 97.88 169 VAL A CA 1
ATOM 1427 C C . VAL A 1 169 ? -25.449 16.675 36.526 1.00 97.88 169 VAL A C 1
ATOM 1429 O O . VAL A 1 169 ? -25.791 16.103 37.557 1.00 97.88 169 VAL A O 1
ATOM 1432 N N . GLU A 1 170 ? -24.775 17.828 36.523 1.00 96.75 170 GLU A N 1
ATOM 1433 C CA . GLU A 1 170 ? -24.384 18.551 37.746 1.00 96.75 170 GLU A CA 1
ATOM 1434 C C . GLU A 1 170 ? -23.630 17.655 38.752 1.00 96.75 170 GLU A C 1
ATOM 1436 O O . GLU A 1 170 ? -23.987 17.579 39.927 1.00 96.75 170 GLU A O 1
ATOM 1441 N N . ASN A 1 171 ? -22.615 16.920 38.276 1.00 96.12 171 ASN A N 1
ATOM 1442 C CA . ASN A 1 171 ? -21.831 15.947 39.056 1.00 96.12 171 ASN A CA 1
ATOM 1443 C C . ASN A 1 171 ? -22.653 14.786 39.649 1.00 96.12 171 ASN A C 1
ATOM 1445 O O . ASN A 1 171 ? -22.165 14.046 40.501 1.00 96.12 171 ASN A O 1
ATOM 1449 N N . THR A 1 172 ? -23.901 14.613 39.214 1.00 96.88 172 THR A N 1
ATOM 1450 C CA . THR A 1 172 ? -24.743 13.480 39.594 1.00 96.88 172 THR A CA 1
ATOM 1451 C C . THR A 1 172 ? -24.829 12.511 38.426 1.00 96.88 172 THR A C 1
ATOM 1453 O O . THR A 1 172 ? -25.224 12.889 37.321 1.00 96.88 172 THR A O 1
ATOM 1456 N N . ILE A 1 173 ? -24.486 11.248 38.675 1.00 97.81 173 ILE A N 1
ATOM 1457 C CA . ILE A 1 173 ? -24.564 10.185 37.674 1.00 97.81 173 ILE A CA 1
ATOM 1458 C C . ILE A 1 173 ? -25.976 9.593 37.671 1.00 97.81 173 ILE A C 1
ATOM 1460 O O . ILE A 1 173 ? -26.520 9.205 38.712 1.00 97.81 173 ILE A O 1
ATOM 1464 N N . TYR A 1 174 ? -26.553 9.510 36.476 1.00 98.31 174 TYR A N 1
ATOM 1465 C CA . TYR A 1 174 ? -27.819 8.844 36.210 1.00 98.31 174 TYR A CA 1
ATOM 1466 C C . TYR A 1 174 ? -27.594 7.686 35.243 1.00 98.31 174 TYR A C 1
ATOM 1468 O O . TYR A 1 174 ? -26.875 7.824 34.253 1.00 98.31 174 TYR A O 1
ATOM 1476 N N . TYR A 1 175 ? -28.277 6.577 35.506 1.00 98.19 175 TYR A N 1
ATOM 1477 C CA . TYR A 1 175 ? -28.341 5.422 34.620 1.00 98.19 175 TYR A CA 1
ATOM 1478 C C . TYR A 1 175 ? -29.749 5.295 34.053 1.00 98.19 175 TYR A C 1
ATOM 1480 O O . TYR A 1 175 ? -30.729 5.438 34.786 1.00 98.19 175 TYR A O 1
ATOM 1488 N N . LEU A 1 176 ? -29.855 5.046 32.752 1.00 98.06 176 LEU A N 1
ATOM 1489 C CA . LEU A 1 176 ? -31.119 4.722 32.106 1.00 98.06 176 LEU A CA 1
ATOM 1490 C C . LEU A 1 176 ? -31.335 3.218 32.237 1.00 98.06 176 LEU A C 1
ATOM 1492 O O . LEU A 1 176 ? -30.645 2.433 31.590 1.00 98.06 176 LEU A O 1
ATOM 1496 N N . ILE A 1 177 ? -32.270 2.818 33.088 1.00 97.81 177 ILE A N 1
ATOM 1497 C CA . ILE A 1 177 ? -32.470 1.422 33.476 1.00 97.81 177 ILE A CA 1
ATOM 1498 C C . ILE A 1 177 ? -33.816 0.927 32.977 1.00 97.81 177 ILE A C 1
ATOM 1500 O O . ILE A 1 177 ? -34.825 1.615 33.102 1.00 97.81 177 ILE A O 1
ATOM 1504 N N . LEU A 1 178 ? -33.826 -0.285 32.430 1.00 97.06 178 LEU A N 1
ATOM 1505 C CA . LEU A 1 178 ? -35.029 -1.063 32.174 1.00 97.06 178 LEU A CA 1
ATOM 1506 C C . LEU A 1 178 ? -35.173 -2.110 33.287 1.00 97.06 178 LEU A C 1
ATOM 1508 O O . LEU A 1 178 ? -34.258 -2.909 33.492 1.00 97.06 178 LEU A O 1
ATOM 1512 N N . PHE A 1 179 ? -36.298 -2.099 34.000 1.00 96.25 179 PHE A N 1
ATOM 1513 C CA . PHE A 1 179 ? -36.645 -3.082 35.036 1.00 96.25 179 PHE A CA 1
ATOM 1514 C C . PHE A 1 179 ? -37.465 -4.237 34.441 1.00 96.25 179 PHE A C 1
ATOM 1516 O O . PHE A 1 179 ? -38.080 -4.073 33.388 1.00 96.25 179 PHE A O 1
ATOM 1523 N N . TYR A 1 180 ? -37.486 -5.404 35.095 1.00 92.62 180 TYR A N 1
ATOM 1524 C CA . TYR A 1 180 ? -38.185 -6.595 34.572 1.00 92.62 180 TYR A CA 1
ATOM 1525 C C . TYR A 1 180 ? -39.700 -6.403 34.391 1.00 92.62 180 TYR A C 1
ATOM 1527 O O . TYR A 1 180 ? -40.265 -6.894 33.413 1.00 92.62 180 TYR A O 1
ATOM 1535 N N . ASP A 1 181 ? -40.347 -5.685 35.310 1.00 92.25 181 ASP A N 1
ATOM 1536 C CA . ASP A 1 181 ? -41.806 -5.515 35.322 1.00 92.25 181 ASP A CA 1
ATOM 1537 C C . ASP A 1 181 ? -42.273 -4.208 34.658 1.00 92.25 181 ASP A C 1
ATOM 1539 O O . ASP A 1 181 ? -43.472 -3.992 34.447 1.00 92.25 181 ASP A O 1
ATOM 1543 N N . GLU A 1 182 ? -41.335 -3.344 34.263 1.00 90.19 182 GLU A N 1
ATOM 1544 C CA . GLU A 1 182 ? -41.639 -2.069 33.627 1.00 90.19 182 GLU A CA 1
ATOM 1545 C C . GLU A 1 182 ? -41.474 -2.117 32.105 1.00 90.19 182 GLU A C 1
ATOM 1547 O O . GLU A 1 182 ? -40.556 -2.710 31.547 1.00 90.19 182 GLU A O 1
ATOM 1552 N N . LYS A 1 183 ? -42.376 -1.432 31.393 1.00 91.88 183 LYS A N 1
ATOM 1553 C CA . LYS A 1 183 ? -42.330 -1.357 29.922 1.00 91.88 183 LYS A CA 1
ATOM 1554 C C . LYS A 1 183 ? -41.413 -0.263 29.390 1.00 91.88 183 LYS A C 1
ATOM 1556 O O . LYS A 1 183 ? -41.128 -0.254 28.194 1.00 91.88 183 LYS A O 1
ATOM 1561 N N . LEU A 1 184 ? -41.045 0.700 30.228 1.00 96.06 184 LEU A N 1
ATOM 1562 C CA . LEU A 1 184 ? -40.329 1.896 29.811 1.00 96.06 184 LEU A CA 1
ATOM 1563 C C . LEU A 1 184 ? -39.084 2.071 30.673 1.00 96.06 184 LEU A C 1
ATOM 1565 O O . LEU A 1 184 ? -39.172 1.900 31.884 1.00 96.06 184 LEU A O 1
ATOM 1569 N N . PRO A 1 185 ? -37.944 2.427 30.068 1.00 97.44 185 PRO A N 1
ATOM 1570 C CA . PRO A 1 185 ? -36.741 2.685 30.829 1.00 97.44 185 PRO A CA 1
ATOM 1571 C C . PRO A 1 185 ? -36.851 4.006 31.599 1.00 97.44 185 PRO A C 1
ATOM 1573 O O . PRO A 1 185 ? -37.452 4.972 31.118 1.00 97.44 185 PRO A O 1
ATOM 1576 N N . GLN A 1 186 ? -36.238 4.059 32.778 1.00 97.56 186 GLN A N 1
ATOM 1577 C CA . GLN A 1 186 ? -36.251 5.219 33.664 1.00 97.56 186 GLN A CA 1
ATOM 1578 C C . GLN A 1 186 ? -34.834 5.682 33.999 1.00 97.56 186 GLN A C 1
ATOM 1580 O O . GLN A 1 186 ? -33.923 4.874 34.162 1.00 97.56 186 GLN A O 1
ATOM 1585 N N . TRP A 1 187 ? -34.649 6.997 34.130 1.00 97.75 187 TRP A N 1
ATOM 1586 C CA . TRP A 1 187 ? -33.402 7.564 34.638 1.00 97.75 187 TRP A CA 1
ATOM 1587 C C . TRP A 1 187 ? -33.373 7.476 36.160 1.00 97.75 187 TRP A C 1
ATOM 1589 O O . TRP A 1 187 ? -34.160 8.130 36.847 1.00 97.75 187 TRP A O 1
ATOM 1599 N N . VAL A 1 188 ? -32.430 6.704 36.687 1.00 97.38 188 VAL A N 1
ATOM 1600 C CA . VAL A 1 188 ? -32.267 6.482 38.122 1.00 97.38 188 VAL A CA 1
ATOM 1601 C C . VAL A 1 188 ? -30.913 7.022 38.563 1.00 97.38 188 VAL A C 1
ATOM 1603 O O . VAL A 1 188 ? -29.894 6.805 37.911 1.00 97.38 188 VAL A O 1
ATOM 1606 N N . LYS A 1 189 ? -30.904 7.763 39.675 1.00 97.69 189 LYS A N 1
ATOM 1607 C CA . LYS A 1 189 ? -29.666 8.245 40.301 1.00 97.69 189 LYS A CA 1
ATOM 1608 C C . LYS A 1 189 ? -28.846 7.062 40.797 1.00 97.69 189 LYS A C 1
ATOM 1610 O O . LYS A 1 189 ? -29.415 6.175 41.427 1.00 97.69 189 LYS A O 1
ATOM 1615 N N . GLN A 1 190 ? -27.528 7.111 40.623 1.00 96.88 190 GLN A N 1
ATOM 1616 C CA . GLN A 1 190 ? -26.618 6.074 41.124 1.00 96.88 190 GLN A CA 1
ATOM 1617 C C . GLN A 1 190 ? -26.814 5.774 42.620 1.00 96.88 190 GLN A C 1
ATOM 1619 O O . GLN A 1 190 ? -26.826 4.618 43.018 1.00 96.88 190 GLN A O 1
ATOM 1624 N N . GLU A 1 191 ? -27.058 6.801 43.438 1.00 96.00 191 GLU A N 1
ATOM 1625 C CA . GLU A 1 191 ? -27.304 6.666 44.885 1.00 96.00 191 GLU A CA 1
ATOM 1626 C C . GLU A 1 191 ? -28.517 5.787 45.235 1.00 96.00 191 GLU A C 1
ATOM 1628 O O . GLU A 1 191 ? -28.634 5.317 46.362 1.00 96.00 191 GLU A O 1
ATOM 1633 N N . LYS A 1 192 ? -29.445 5.582 44.290 1.00 95.81 192 LYS A N 1
ATOM 1634 C CA . LYS A 1 192 ? -30.626 4.727 44.470 1.00 95.81 192 LYS A CA 1
ATOM 1635 C C . LYS A 1 192 ? -30.401 3.280 44.026 1.00 95.81 192 LYS A C 1
ATOM 1637 O O . LYS A 1 192 ? -31.297 2.467 44.209 1.00 95.81 192 LYS A O 1
ATOM 1642 N N . LEU A 1 193 ? -29.247 2.968 43.440 1.00 95.06 193 LEU A N 1
ATOM 1643 C CA . LEU A 1 193 ? -28.919 1.656 42.875 1.00 95.06 193 LEU A CA 1
ATOM 1644 C C . LEU A 1 193 ? -28.030 0.829 43.811 1.00 95.06 193 LEU A C 1
ATOM 1646 O O . LEU A 1 193 ? -27.175 0.075 43.361 1.00 95.06 193 LEU A O 1
ATOM 1650 N N . ILE A 1 194 ? -28.223 1.000 45.118 1.00 94.44 194 ILE A N 1
ATOM 1651 C CA . ILE A 1 194 ? -27.510 0.231 46.139 1.00 94.44 194 ILE A CA 1
ATOM 1652 C C . ILE A 1 194 ? -27.923 -1.240 45.995 1.00 94.44 194 ILE A C 1
ATOM 1654 O O . ILE A 1 194 ? -29.116 -1.541 46.053 1.00 94.44 194 ILE A O 1
ATOM 1658 N N . GLY A 1 195 ? -26.952 -2.136 45.816 1.00 92.94 195 GLY A N 1
ATOM 1659 C CA . GLY A 1 195 ? -27.175 -3.566 45.575 1.00 92.94 195 GLY A CA 1
ATOM 1660 C C . GLY A 1 195 ? -27.149 -4.001 44.104 1.00 92.94 195 GLY A C 1
ATOM 1661 O O . GLY A 1 195 ? -27.367 -5.182 43.846 1.00 92.94 195 GLY A O 1
ATOM 1662 N N . TYR A 1 196 ? -26.901 -3.081 43.163 1.00 96.25 196 TYR A N 1
ATOM 1663 C CA . TYR A 1 196 ? -26.713 -3.368 41.730 1.00 96.25 196 TYR A CA 1
ATOM 1664 C C . TYR A 1 196 ? -25.310 -2.996 41.235 1.00 96.25 196 TYR A C 1
ATOM 1666 O O . TYR A 1 196 ? -25.114 -2.565 40.095 1.00 96.25 196 TYR A O 1
ATOM 1674 N N . GLU A 1 197 ? -24.319 -3.062 42.124 1.00 95.31 197 GLU A N 1
ATOM 1675 C CA . GLU A 1 197 ? -22.947 -2.667 41.821 1.00 95.31 197 GLU A CA 1
ATOM 1676 C C . GLU A 1 197 ? -22.335 -3.533 40.709 1.00 95.31 197 GLU A C 1
ATOM 1678 O O . GLU A 1 197 ? -21.600 -3.010 39.870 1.00 95.31 197 GLU A O 1
ATOM 1683 N N . ASP A 1 198 ? -22.681 -4.822 40.661 1.00 95.12 198 ASP A N 1
ATOM 1684 C CA . ASP A 1 198 ? -22.172 -5.766 39.663 1.00 95.12 198 ASP A CA 1
ATOM 1685 C C . ASP A 1 198 ? -22.717 -5.459 38.260 1.00 95.12 198 ASP A C 1
ATOM 1687 O O . ASP A 1 198 ? -21.944 -5.391 37.301 1.00 95.12 198 ASP A O 1
ATOM 1691 N N . GLU A 1 199 ? -24.021 -5.192 38.126 1.00 96.38 199 GLU A N 1
ATOM 1692 C CA . GLU A 1 199 ? -24.639 -4.830 36.847 1.00 96.38 199 GLU A CA 1
ATOM 1693 C C . GLU A 1 199 ? -24.124 -3.482 36.331 1.00 96.38 199 GLU A C 1
ATOM 1695 O O . GLU A 1 199 ? -23.889 -3.321 35.129 1.00 96.38 199 GLU A O 1
ATOM 1700 N N . ILE A 1 200 ? -23.915 -2.511 37.230 1.00 96.94 200 ILE A N 1
ATOM 1701 C CA . ILE A 1 200 ? -23.296 -1.224 36.886 1.00 96.94 200 ILE A CA 1
ATOM 1702 C C . ILE A 1 200 ? -21.867 -1.446 36.389 1.00 96.94 200 ILE A C 1
ATOM 1704 O O . ILE A 1 200 ? -21.494 -0.909 35.344 1.00 96.94 200 ILE A O 1
ATOM 1708 N N . LEU A 1 201 ? -21.076 -2.256 37.096 1.00 95.06 201 LEU A N 1
ATOM 1709 C CA . LEU A 1 201 ? -19.695 -2.544 36.724 1.00 95.06 201 LEU A CA 1
ATOM 1710 C C . LEU A 1 201 ? -19.603 -3.256 35.366 1.00 95.06 201 LEU A C 1
ATOM 1712 O O . LEU A 1 201 ? -18.729 -2.931 34.559 1.00 95.06 201 LEU A O 1
ATOM 1716 N N . GLU A 1 202 ? -20.487 -4.217 35.096 1.00 96.06 202 GLU A N 1
ATOM 1717 C CA . GLU A 1 202 ? -20.545 -4.920 33.811 1.00 96.06 202 GLU A CA 1
ATOM 1718 C C . GLU A 1 202 ? -20.898 -3.964 32.664 1.00 96.06 202 GLU A C 1
ATOM 1720 O O . GLU A 1 202 ? -20.210 -3.944 31.639 1.00 96.06 202 GLU A O 1
ATOM 1725 N N . TYR A 1 203 ? -21.901 -3.106 32.862 1.00 97.00 203 TYR A N 1
ATOM 1726 C CA . TYR A 1 203 ? -22.271 -2.079 31.891 1.00 97.00 203 TYR A CA 1
ATOM 1727 C C . TYR A 1 203 ? -21.115 -1.104 31.608 1.00 97.00 203 TYR A C 1
ATOM 1729 O O . TYR A 1 203 ? -20.810 -0.813 30.450 1.00 97.00 203 TYR A O 1
ATOM 1737 N N . GLU A 1 204 ? -20.424 -0.619 32.643 1.00 95.81 204 GLU A N 1
ATOM 1738 C CA . GLU A 1 204 ? -19.289 0.291 32.465 1.00 95.81 204 GLU A CA 1
ATOM 1739 C C . GLU A 1 204 ? -18.128 -0.370 31.714 1.00 95.81 204 GLU A C 1
ATOM 1741 O O . GLU A 1 204 ? -17.533 0.257 30.832 1.00 95.81 204 GLU A O 1
ATOM 1746 N N . LYS A 1 205 ? -17.836 -1.647 31.994 1.00 93.06 205 LYS A N 1
ATOM 1747 C CA . LYS A 1 205 ? -16.849 -2.427 31.231 1.00 93.06 205 LYS A CA 1
ATOM 1748 C C . LYS A 1 205 ? -17.240 -2.532 29.758 1.00 93.06 205 LYS A C 1
ATOM 1750 O O . LYS A 1 205 ? -16.384 -2.325 28.897 1.00 93.06 205 LYS A O 1
ATOM 1755 N N . GLN A 1 206 ? -18.516 -2.795 29.469 1.00 94.75 206 GLN A N 1
ATOM 1756 C CA . GLN A 1 206 ? -19.016 -2.869 28.098 1.00 94.75 206 GLN A CA 1
ATOM 1757 C C . GLN A 1 206 ? -18.846 -1.531 27.364 1.00 94.75 206 GLN A C 1
ATOM 1759 O O . GLN A 1 206 ? -18.308 -1.508 26.260 1.00 94.75 206 GLN A O 1
ATOM 1764 N N . ILE A 1 207 ? -19.224 -0.408 27.982 1.00 92.81 207 ILE A N 1
ATOM 1765 C CA . ILE A 1 207 ? -19.064 0.928 27.383 1.00 92.81 207 ILE A CA 1
ATOM 1766 C C . ILE A 1 207 ? -17.589 1.254 27.126 1.00 92.81 207 ILE A C 1
ATOM 1768 O O . ILE A 1 207 ? -17.246 1.787 26.068 1.00 92.81 207 ILE A O 1
ATOM 1772 N N . ILE A 1 208 ? -16.694 0.916 28.060 1.00 89.56 208 ILE A N 1
ATOM 1773 C CA . ILE A 1 208 ? -15.250 1.101 27.866 1.00 89.56 208 ILE A CA 1
ATOM 1774 C C . ILE A 1 208 ? -14.775 0.276 26.668 1.00 89.56 208 ILE A C 1
ATOM 1776 O O . ILE A 1 208 ? -14.086 0.819 25.805 1.00 89.56 208 ILE A O 1
ATOM 1780 N N . GLN A 1 209 ? -15.170 -0.993 26.570 1.00 90.44 209 GLN A N 1
ATOM 1781 C CA . GLN A 1 209 ? -14.810 -1.851 25.443 1.00 90.44 209 GLN A CA 1
ATOM 1782 C C . GLN A 1 209 ? -15.348 -1.311 24.108 1.00 90.44 209 GLN A C 1
ATOM 1784 O O . GLN A 1 209 ? -14.599 -1.193 23.143 1.00 90.44 209 GLN A O 1
ATOM 1789 N N . GLU A 1 210 ? -16.616 -0.909 24.047 1.00 93.12 210 GLU A N 1
ATOM 1790 C CA . GLU A 1 210 ? -17.204 -0.329 22.836 1.00 93.12 210 GLU A CA 1
ATOM 1791 C C . GLU A 1 210 ? -16.501 0.978 22.437 1.00 93.12 210 GLU A C 1
ATOM 1793 O O . GLU A 1 210 ? -16.244 1.216 21.255 1.00 93.12 210 GLU A O 1
ATOM 1798 N N . SER A 1 211 ? -16.113 1.806 23.413 1.00 85.75 211 SER A N 1
ATOM 1799 C CA . SER A 1 211 ? -15.371 3.043 23.157 1.00 85.75 211 SER A CA 1
ATOM 1800 C C . SER A 1 211 ? -13.949 2.787 22.636 1.00 85.75 211 SER A C 1
ATOM 1802 O O . SER A 1 211 ? -13.488 3.490 21.734 1.00 85.75 211 SER A O 1
ATOM 1804 N N . THR A 1 212 ? -13.248 1.763 23.142 1.00 86.88 212 THR A N 1
ATOM 1805 C CA . THR A 1 212 ? -11.906 1.397 22.659 1.00 86.88 212 THR A CA 1
ATOM 1806 C C . THR A 1 212 ? -11.969 0.759 21.272 1.00 86.88 212 THR A C 1
ATOM 1808 O O . THR A 1 212 ? -11.147 1.080 20.408 1.00 86.88 212 THR A O 1
ATOM 1811 N N . GLU A 1 213 ? -12.985 -0.060 20.999 1.00 88.75 213 GLU A N 1
ATOM 1812 C CA . GLU A 1 213 ? -13.271 -0.594 19.665 1.00 88.75 213 GLU A CA 1
ATOM 1813 C C . GLU A 1 213 ? -13.625 0.513 18.660 1.00 88.75 213 GLU A C 1
ATOM 1815 O O . GLU A 1 213 ? -13.178 0.485 17.512 1.00 88.75 213 GLU A O 1
ATOM 1820 N N . LEU A 1 214 ? -14.394 1.524 19.069 1.00 90.25 214 LEU A N 1
ATOM 1821 C CA . LEU A 1 214 ? -14.727 2.657 18.206 1.00 90.25 214 LEU A CA 1
ATOM 1822 C C . LEU A 1 214 ? -13.490 3.508 17.891 1.00 90.25 214 LEU A C 1
ATOM 1824 O O . LEU A 1 214 ? -13.249 3.837 16.729 1.00 90.25 214 LEU A O 1
ATOM 1828 N N . ASN A 1 215 ? -12.677 3.821 18.902 1.00 85.88 215 ASN A N 1
ATOM 1829 C CA . ASN A 1 215 ? -11.447 4.593 18.726 1.00 85.88 215 ASN A CA 1
ATOM 1830 C C . ASN A 1 215 ? -10.431 3.853 17.845 1.00 85.88 215 ASN A C 1
ATOM 1832 O O . ASN A 1 215 ? -9.814 4.459 16.969 1.00 85.88 215 ASN A O 1
ATOM 1836 N N . SER A 1 216 ? -10.282 2.537 18.023 1.00 81.50 216 SER A N 1
ATOM 1837 C CA . SER A 1 216 ? -9.409 1.721 17.170 1.00 81.50 216 SER A CA 1
ATOM 1838 C C . SER A 1 216 ? -9.915 1.646 15.726 1.00 81.50 216 SER A C 1
ATOM 1840 O O . SER A 1 216 ? -9.110 1.769 14.803 1.00 81.50 216 SER A O 1
ATOM 1842 N N . LYS A 1 217 ? -11.234 1.556 15.497 1.00 87.62 217 LYS A N 1
ATOM 1843 C CA . LYS A 1 217 ? -11.825 1.658 14.149 1.00 87.62 217 LYS A CA 1
ATOM 1844 C C . LYS A 1 217 ? -11.563 3.017 13.499 1.00 87.62 217 LYS A C 1
ATOM 1846 O O . LYS A 1 217 ? -11.137 3.050 12.350 1.00 87.62 217 LYS A O 1
ATOM 1851 N N . GLN A 1 218 ? -11.741 4.122 14.223 1.00 88.88 218 GLN A N 1
ATOM 1852 C CA . GLN A 1 218 ? -11.445 5.465 13.702 1.00 88.88 218 GLN A CA 1
ATOM 1853 C C . GLN A 1 218 ? -9.954 5.647 13.378 1.00 88.88 218 GLN A C 1
ATOM 1855 O O . GLN A 1 218 ? -9.597 6.259 12.367 1.00 88.88 218 GLN A O 1
ATOM 1860 N N . LEU A 1 219 ? -9.065 5.079 14.198 1.00 85.62 219 LEU A N 1
ATOM 1861 C CA . LEU A 1 219 ? -7.626 5.080 13.931 1.00 85.62 219 LEU A CA 1
ATOM 1862 C C . LEU A 1 219 ? -7.290 4.256 12.675 1.00 85.62 219 LEU A C 1
ATOM 1864 O O . LEU A 1 219 ? -6.479 4.671 11.847 1.00 85.62 219 LEU A O 1
ATOM 1868 N N . LEU A 1 220 ? -7.947 3.108 12.495 1.00 83.75 220 LEU A N 1
ATOM 1869 C CA . LEU A 1 220 ? -7.788 2.277 11.304 1.00 83.75 220 LEU A CA 1
ATOM 1870 C C . LEU A 1 220 ? -8.283 3.009 10.047 1.00 83.75 220 LEU A C 1
ATOM 1872 O O . LEU A 1 220 ? -7.579 3.041 9.041 1.00 83.75 220 LEU A O 1
ATOM 1876 N N . GLU A 1 221 ? -9.462 3.631 10.105 1.00 89.38 221 GLU A N 1
ATOM 1877 C CA . GLU A 1 221 ? -10.042 4.398 8.996 1.00 89.38 221 GLU A CA 1
ATOM 1878 C C . GLU A 1 221 ? -9.153 5.577 8.587 1.00 89.38 221 GLU A C 1
ATOM 1880 O O . GLU A 1 221 ? -8.883 5.764 7.398 1.00 89.38 221 GLU A O 1
ATOM 1885 N N . THR A 1 222 ? -8.630 6.332 9.557 1.00 89.19 222 THR A N 1
ATOM 1886 C CA . THR A 1 222 ? -7.701 7.440 9.280 1.00 89.19 222 THR A CA 1
ATOM 1887 C C . THR A 1 222 ? -6.388 6.947 8.666 1.00 89.19 222 THR A C 1
ATOM 1889 O O . THR A 1 222 ? -5.878 7.567 7.728 1.00 89.19 222 THR A O 1
ATOM 1892 N N . SER A 1 223 ? -5.873 5.797 9.110 1.00 86.31 223 SER A N 1
ATOM 1893 C CA . SER A 1 223 ? -4.684 5.164 8.526 1.00 86.31 223 SER A CA 1
ATOM 1894 C C . SER A 1 223 ? -4.927 4.689 7.083 1.00 86.31 223 SER A C 1
ATOM 1896 O O . SER A 1 223 ? -4.141 4.995 6.183 1.00 86.31 223 SER A O 1
ATOM 1898 N N . ILE A 1 224 ? -6.068 4.041 6.815 1.00 86.44 224 ILE A N 1
ATOM 1899 C CA . ILE A 1 224 ? -6.482 3.634 5.461 1.00 86.44 224 ILE A CA 1
ATOM 1900 C C . ILE A 1 224 ? -6.596 4.853 4.541 1.00 86.44 224 ILE A C 1
ATOM 1902 O O . ILE A 1 224 ? -6.115 4.820 3.406 1.00 86.44 224 ILE A O 1
ATOM 1906 N N . GLN A 1 225 ? -7.193 5.943 5.021 1.00 90.00 225 GLN A N 1
ATOM 1907 C CA . GLN A 1 225 ? -7.359 7.159 4.232 1.00 90.00 225 GLN A CA 1
ATOM 1908 C C . GLN A 1 225 ? -6.014 7.834 3.920 1.00 90.00 225 GLN A C 1
ATOM 1910 O O . GLN A 1 225 ? -5.818 8.333 2.809 1.00 90.00 225 GLN A O 1
ATOM 1915 N N . SER A 1 226 ? -5.056 7.793 4.852 1.00 88.31 226 SER A N 1
ATOM 1916 C CA . SER A 1 226 ? -3.677 8.242 4.617 1.00 88.31 226 SER A CA 1
ATOM 1917 C C . SER A 1 226 ? -3.002 7.440 3.497 1.00 88.31 226 SER A C 1
ATOM 1919 O O . SER A 1 226 ? -2.490 8.025 2.543 1.00 88.31 226 SER A O 1
ATOM 1921 N N . ILE A 1 227 ? -3.092 6.105 3.546 1.00 86.69 227 ILE A N 1
ATOM 1922 C CA . ILE A 1 227 ? -2.526 5.205 2.524 1.00 86.69 227 ILE A CA 1
ATOM 1923 C C . ILE A 1 227 ? -3.171 5.446 1.150 1.00 86.69 227 ILE A C 1
ATOM 1925 O O . ILE A 1 227 ? -2.490 5.467 0.124 1.00 86.69 227 ILE A O 1
ATOM 1929 N N . GLN A 1 228 ? -4.489 5.652 1.102 1.00 88.50 228 GLN A N 1
ATOM 1930 C CA . GLN A 1 228 ? -5.194 5.958 -0.146 1.00 88.50 228 GLN A CA 1
ATOM 1931 C C . GLN A 1 228 ? -4.723 7.281 -0.764 1.00 88.50 228 GLN A C 1
ATOM 1933 O O . GLN A 1 228 ? -4.526 7.355 -1.979 1.00 88.50 228 GLN A O 1
ATOM 1938 N N . ASN A 1 229 ? -4.496 8.307 0.059 1.00 91.31 229 ASN A N 1
ATOM 1939 C CA . ASN A 1 229 ? -3.975 9.593 -0.399 1.00 91.31 229 ASN A CA 1
ATOM 1940 C C . ASN A 1 229 ? -2.533 9.480 -0.914 1.00 91.31 229 ASN A C 1
ATOM 1942 O O . ASN A 1 229 ? -2.207 10.077 -1.941 1.00 91.31 229 ASN A O 1
ATOM 1946 N N . GLU A 1 230 ? -1.689 8.693 -0.244 1.00 91.88 230 GLU A N 1
ATOM 1947 C CA . GLU A 1 230 ? -0.315 8.428 -0.682 1.00 91.88 230 GLU A CA 1
ATOM 1948 C C . GLU A 1 230 ? -0.288 7.704 -2.035 1.00 91.88 230 GLU A C 1
ATOM 1950 O O . GLU A 1 230 ? 0.379 8.154 -2.967 1.00 91.88 230 GLU A O 1
ATOM 1955 N N . ASN A 1 231 ? -1.099 6.655 -2.203 1.00 87.19 231 ASN A N 1
ATOM 1956 C CA . ASN A 1 231 ? -1.221 5.943 -3.477 1.00 87.19 231 ASN A CA 1
ATOM 1957 C C . ASN A 1 231 ? -1.703 6.857 -4.613 1.00 87.19 231 ASN A C 1
ATOM 1959 O O . ASN A 1 231 ? -1.170 6.806 -5.723 1.00 87.19 231 ASN A O 1
ATOM 1963 N N . LEU A 1 232 ? -2.668 7.740 -4.339 1.00 94.50 232 LEU A N 1
ATOM 1964 C CA . LEU A 1 232 ? -3.140 8.717 -5.320 1.00 94.50 232 LEU A CA 1
ATOM 1965 C C . LEU A 1 232 ? -2.034 9.704 -5.726 1.00 94.50 232 LEU A C 1
ATOM 1967 O O . LEU A 1 232 ? -1.975 10.124 -6.884 1.00 94.50 232 LEU A O 1
ATOM 1971 N N . GLN A 1 233 ? -1.162 10.088 -4.791 1.00 90.69 233 GLN A N 1
ATOM 1972 C CA . GLN A 1 233 ? -0.015 10.939 -5.091 1.00 90.69 233 GLN A CA 1
ATOM 1973 C C . GLN A 1 233 ? 1.013 10.199 -5.955 1.00 90.69 233 GLN A C 1
ATOM 1975 O O . GLN A 1 233 ? 1.444 10.742 -6.972 1.00 90.69 233 GLN A O 1
ATOM 1980 N N . ILE A 1 234 ? 1.314 8.937 -5.634 1.00 89.56 234 ILE A N 1
ATOM 1981 C CA . ILE A 1 234 ? 2.208 8.086 -6.432 1.00 89.56 234 ILE A CA 1
ATOM 1982 C C . ILE A 1 234 ? 1.699 7.955 -7.876 1.00 89.56 234 ILE A C 1
ATOM 1984 O O . ILE A 1 234 ? 2.479 8.090 -8.819 1.00 89.56 234 ILE A O 1
ATOM 1988 N N . GLU A 1 235 ? 0.395 7.746 -8.085 1.00 91.62 235 GLU A N 1
ATOM 1989 C CA . GLU A 1 235 ? -0.184 7.680 -9.435 1.00 91.62 235 GLU A CA 1
ATOM 1990 C C . GLU A 1 235 ? -0.046 8.996 -10.215 1.00 91.62 235 GLU A C 1
ATOM 1992 O O . GLU A 1 235 ? 0.187 8.985 -11.430 1.00 91.62 235 GLU A O 1
ATOM 1997 N N . LYS A 1 236 ? -0.196 10.144 -9.541 1.00 95.31 236 LYS A N 1
ATOM 1998 C CA . LYS A 1 236 ? 0.004 11.461 -10.164 1.00 95.31 236 LYS A CA 1
ATOM 1999 C C . LYS A 1 236 ? 1.456 11.650 -10.586 1.00 95.31 236 LYS A C 1
ATOM 2001 O O . LYS A 1 236 ? 1.699 12.082 -11.715 1.00 95.31 236 LYS A O 1
ATOM 2006 N N . ASP A 1 237 ? 2.393 11.276 -9.723 1.00 92.50 237 ASP A N 1
ATOM 2007 C CA . ASP A 1 237 ? 3.824 11.395 -9.988 1.00 92.50 237 ASP A CA 1
ATOM 2008 C C . ASP A 1 237 ? 4.246 10.477 -11.148 1.00 92.50 237 ASP A C 1
ATOM 2010 O O . ASP A 1 237 ? 4.943 10.917 -12.063 1.00 92.50 237 ASP A O 1
ATOM 2014 N N . GLN A 1 238 ? 3.731 9.242 -11.201 1.00 91.19 238 GLN A N 1
ATOM 2015 C CA . GLN A 1 238 ? 3.962 8.321 -12.323 1.00 91.19 238 GLN A CA 1
ATOM 2016 C C . GLN A 1 238 ? 3.432 8.876 -13.651 1.00 91.19 238 GLN A C 1
ATOM 2018 O O . GLN A 1 238 ? 4.149 8.880 -14.651 1.00 91.19 238 GLN A O 1
ATOM 2023 N N . LYS A 1 239 ? 2.206 9.418 -13.674 1.00 94.06 239 LYS A N 1
ATOM 2024 C CA . LYS A 1 239 ? 1.655 10.072 -14.876 1.00 94.06 239 LYS A CA 1
ATOM 2025 C C . LYS A 1 239 ? 2.483 11.283 -15.300 1.00 94.06 239 LYS A C 1
ATOM 2027 O O . LYS A 1 239 ? 2.609 11.565 -16.494 1.00 94.06 239 LYS A O 1
ATOM 2032 N N . GLN A 1 240 ? 3.037 12.027 -14.348 1.00 94.62 240 GLN A N 1
ATOM 2033 C CA . GLN A 1 240 ? 3.919 13.148 -14.647 1.00 94.62 240 GLN A CA 1
ATOM 2034 C C . GLN A 1 240 ? 5.244 12.673 -15.264 1.00 94.62 240 GLN A C 1
ATOM 2036 O O . GLN A 1 240 ? 5.653 13.235 -16.283 1.00 94.62 240 GLN A O 1
ATOM 2041 N N . GLU A 1 241 ? 5.870 11.626 -14.716 1.00 92.81 241 GLU A N 1
ATOM 2042 C CA . GLU A 1 241 ? 7.071 10.992 -15.286 1.00 92.81 241 GLU A CA 1
ATOM 2043 C C . GLU A 1 241 ? 6.805 10.462 -16.711 1.00 92.81 241 GLU A C 1
ATOM 2045 O O . GLU A 1 241 ? 7.586 10.732 -17.626 1.00 92.81 241 GLU A O 1
ATOM 2050 N N . GLU A 1 242 ? 5.677 9.782 -16.946 1.00 92.00 242 GLU A N 1
ATOM 2051 C CA . GLU A 1 242 ? 5.282 9.290 -18.277 1.00 92.00 242 GLU A CA 1
ATOM 2052 C C . GLU A 1 242 ? 5.119 10.426 -19.292 1.00 92.00 242 GLU A C 1
ATOM 2054 O O . GLU A 1 242 ? 5.616 10.346 -20.420 1.00 92.00 242 GLU A O 1
ATOM 2059 N N . ASN A 1 243 ? 4.469 11.520 -18.890 1.00 94.06 243 ASN A N 1
ATOM 2060 C CA . ASN A 1 243 ? 4.299 12.695 -19.740 1.00 94.06 243 ASN A CA 1
ATOM 2061 C C . ASN A 1 243 ? 5.637 13.377 -20.059 1.00 94.06 243 ASN A C 1
ATOM 2063 O O . ASN A 1 243 ? 5.834 13.846 -21.183 1.00 94.06 243 ASN A O 1
ATOM 2067 N N . GLN A 1 244 ? 6.565 13.438 -19.100 1.00 92.75 244 GLN A N 1
ATOM 2068 C CA . GLN A 1 244 ? 7.916 13.948 -19.341 1.00 92.75 244 GLN A CA 1
ATOM 2069 C C . GLN A 1 244 ? 8.683 13.046 -20.311 1.00 92.75 244 GLN A C 1
ATOM 2071 O O . GLN A 1 244 ? 9.273 13.543 -21.270 1.00 92.75 244 GLN A O 1
ATOM 2076 N N . PHE A 1 245 ? 8.617 11.727 -20.122 1.00 90.75 245 PHE A N 1
ATOM 2077 C CA . PHE A 1 245 ? 9.268 10.765 -21.008 1.00 90.75 245 PHE A CA 1
ATOM 2078 C C . PHE A 1 245 ? 8.732 10.853 -22.442 1.00 90.75 245 PHE A C 1
ATOM 2080 O O . PHE A 1 245 ? 9.509 10.870 -23.396 1.00 90.75 245 PHE A O 1
ATOM 2087 N N . LYS A 1 246 ? 7.410 10.985 -22.602 1.00 92.56 246 LYS A N 1
ATOM 2088 C CA . LYS A 1 246 ? 6.776 11.161 -23.912 1.00 92.56 246 LYS A CA 1
ATOM 2089 C C . LYS A 1 246 ? 7.269 12.425 -24.623 1.00 92.56 246 LYS A C 1
ATOM 2091 O O . LYS A 1 246 ? 7.638 12.348 -25.788 1.00 92.56 246 LYS A O 1
ATOM 2096 N N . LYS A 1 247 ? 7.378 13.554 -23.911 1.00 93.81 247 LYS A N 1
ATOM 2097 C CA . LYS A 1 247 ? 7.928 14.803 -24.474 1.00 93.81 247 LYS A CA 1
ATOM 2098 C C . LYS A 1 247 ? 9.363 14.640 -24.978 1.00 93.81 247 LYS A C 1
ATOM 2100 O O . LYS A 1 247 ? 9.678 15.150 -26.048 1.00 93.81 247 LYS A O 1
ATOM 2105 N N . VAL A 1 248 ? 10.213 13.928 -24.234 1.00 92.19 248 VAL A N 1
ATOM 2106 C CA . VAL A 1 248 ? 11.602 13.661 -24.649 1.00 92.19 248 VAL A CA 1
ATOM 2107 C C . VAL A 1 248 ? 11.638 12.785 -25.905 1.00 92.19 248 VAL A C 1
ATOM 2109 O O . VAL A 1 248 ? 12.359 13.098 -26.847 1.00 92.19 248 VAL A O 1
ATOM 2112 N N . MET A 1 249 ? 10.820 11.731 -25.961 1.00 87.88 249 MET A N 1
ATOM 2113 C CA . MET A 1 249 ? 10.727 10.861 -27.140 1.00 87.88 249 MET A CA 1
ATOM 2114 C C . MET A 1 249 ? 10.221 11.608 -28.381 1.00 87.88 249 MET A C 1
ATOM 2116 O O . MET A 1 249 ? 10.757 11.426 -29.474 1.00 87.88 249 MET A O 1
ATOM 2120 N N . ASP A 1 250 ? 9.215 12.467 -28.217 1.00 92.25 250 ASP A N 1
ATOM 2121 C CA . ASP A 1 250 ? 8.679 13.285 -29.306 1.00 92.25 250 ASP A CA 1
ATOM 2122 C C . ASP A 1 250 ? 9.731 14.288 -29.817 1.00 92.25 250 ASP A C 1
ATOM 2124 O O . ASP A 1 250 ? 9.862 14.482 -31.027 1.00 92.25 250 ASP A O 1
ATOM 2128 N N . GLN A 1 251 ? 10.540 14.871 -28.921 1.00 91.56 251 GLN A N 1
ATOM 2129 C CA . GLN A 1 251 ? 11.667 15.735 -29.288 1.00 91.56 251 GLN A CA 1
ATOM 2130 C C . GLN A 1 251 ? 12.762 14.977 -30.050 1.00 91.56 251 GLN A C 1
ATOM 2132 O O . GLN A 1 251 ? 13.169 15.432 -31.120 1.00 91.56 251 GLN A O 1
ATOM 2137 N N . GLU A 1 252 ? 13.196 13.808 -29.567 1.00 90.25 252 GLU A N 1
ATOM 2138 C CA . GLU A 1 252 ? 14.193 12.982 -30.267 1.00 90.25 252 GLU A CA 1
ATOM 2139 C C . GLU A 1 252 ? 13.711 12.574 -31.669 1.00 90.25 252 GLU A C 1
ATOM 2141 O O . GLU A 1 252 ? 14.484 12.578 -32.631 1.00 90.25 252 GLU A O 1
ATOM 2146 N N . ASN A 1 253 ? 12.428 12.231 -31.813 1.00 87.75 253 ASN A N 1
ATOM 2147 C CA . ASN A 1 253 ? 11.845 11.881 -33.108 1.00 87.75 253 ASN A CA 1
ATOM 2148 C C . ASN A 1 253 ? 11.812 13.080 -34.067 1.00 87.75 253 ASN A C 1
ATOM 2150 O O . ASN A 1 253 ? 12.115 12.919 -35.251 1.00 87.75 253 ASN A O 1
ATOM 2154 N N . LEU A 1 254 ? 11.508 14.280 -33.562 1.00 90.12 254 LEU A N 1
ATOM 2155 C CA . LEU A 1 254 ? 11.533 15.517 -34.345 1.00 90.12 254 LEU A CA 1
ATOM 2156 C C . LEU A 1 254 ? 12.95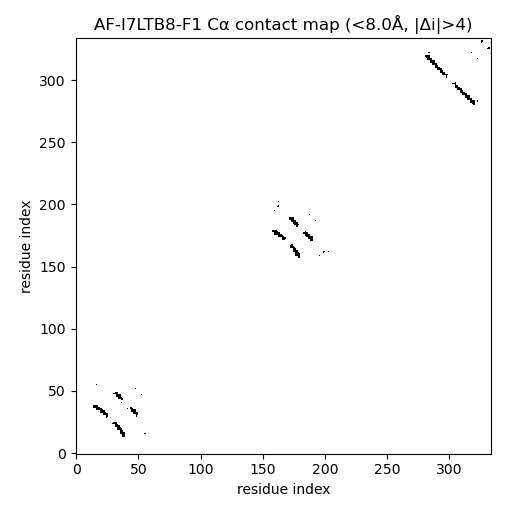7 15.887 -34.799 1.00 90.12 254 LEU A C 1
ATOM 2158 O O . LEU A 1 254 ? 13.156 16.378 -35.910 1.00 90.12 254 LEU A O 1
ATOM 2162 N N . GLU A 1 255 ? 13.970 15.652 -33.966 1.00 87.88 255 GLU A N 1
ATOM 2163 C CA . GLU A 1 255 ? 15.372 15.862 -34.349 1.00 87.88 255 GLU A CA 1
ATOM 2164 C C . GLU A 1 255 ? 15.830 14.859 -35.413 1.00 87.88 255 GLU A C 1
ATOM 2166 O O . GLU A 1 255 ? 16.459 15.242 -36.404 1.00 87.88 255 GLU A O 1
ATOM 2171 N N . LYS A 1 256 ? 15.445 13.583 -35.276 1.00 83.25 256 LYS A N 1
ATOM 2172 C CA . LYS A 1 256 ? 15.708 12.558 -36.299 1.00 83.25 256 LYS A CA 1
ATOM 2173 C C . LYS A 1 256 ? 15.043 12.902 -37.633 1.00 83.25 256 LYS A C 1
ATOM 2175 O O . LYS A 1 256 ? 15.681 12.757 -38.676 1.00 83.25 256 LYS A O 1
ATOM 2180 N N . SER A 1 257 ? 13.802 13.398 -37.624 1.00 78.19 257 SER A N 1
ATOM 2181 C CA . SER A 1 257 ? 13.113 13.788 -38.860 1.00 78.19 257 SER A CA 1
ATOM 2182 C C . SER A 1 257 ? 13.771 14.995 -39.534 1.00 78.19 257 SER A C 1
ATOM 2184 O O . SER A 1 257 ? 13.913 14.999 -40.755 1.00 78.19 257 SER A O 1
ATOM 2186 N N . LYS A 1 258 ? 14.240 15.987 -38.761 1.00 78.81 258 LYS A N 1
ATOM 2187 C CA . LYS A 1 258 ? 15.005 17.133 -39.289 1.00 78.81 258 LYS A CA 1
ATOM 2188 C C . LYS A 1 258 ? 16.316 16.696 -39.948 1.00 78.81 258 LYS A C 1
ATOM 2190 O O . LYS A 1 258 ? 16.633 17.161 -41.040 1.00 78.81 258 LYS A O 1
ATOM 2195 N N . ASN A 1 259 ? 17.043 15.765 -39.329 1.00 73.38 259 ASN A N 1
ATOM 2196 C CA . ASN A 1 259 ? 18.286 15.235 -39.895 1.00 73.38 259 ASN A CA 1
ATOM 2197 C C . ASN A 1 259 ? 18.047 14.460 -41.201 1.00 73.38 259 ASN A C 1
ATOM 2199 O O . ASN A 1 259 ? 18.810 14.623 -42.153 1.00 73.38 259 ASN A O 1
ATOM 2203 N N . ASN A 1 260 ? 16.969 13.673 -41.286 1.00 70.94 260 ASN A N 1
ATOM 2204 C CA . ASN A 1 260 ? 16.600 12.974 -42.522 1.00 70.94 260 ASN A CA 1
ATOM 2205 C C . ASN A 1 260 ? 16.162 13.939 -43.634 1.00 70.94 260 ASN A C 1
ATOM 2207 O O . ASN A 1 260 ? 16.518 13.732 -44.791 1.00 70.94 260 ASN A O 1
ATOM 2211 N N . PHE A 1 261 ? 15.444 15.015 -43.296 1.00 70.38 261 PHE A N 1
ATOM 2212 C CA . PHE A 1 261 ? 15.035 16.031 -44.269 1.00 70.38 261 PHE A CA 1
ATOM 2213 C C . PHE A 1 261 ? 16.240 16.750 -44.897 1.00 70.38 261 PHE A C 1
ATOM 2215 O O . PHE A 1 261 ? 16.300 16.885 -46.117 1.00 70.38 261 PHE A O 1
ATOM 2222 N N . ASN A 1 262 ? 17.245 17.120 -44.095 1.00 64.00 262 ASN A N 1
ATOM 2223 C CA . ASN A 1 262 ? 18.485 17.714 -44.612 1.00 64.00 262 ASN A CA 1
ATOM 2224 C C . ASN A 1 262 ? 19.280 16.738 -45.492 1.00 64.00 262 ASN A C 1
ATOM 2226 O O . ASN A 1 262 ? 19.861 17.144 -46.495 1.00 64.00 262 ASN A O 1
ATOM 2230 N N . ARG A 1 263 ? 19.276 15.443 -45.152 1.00 57.03 263 ARG A N 1
ATOM 2231 C CA . ARG A 1 263 ? 19.941 14.411 -45.958 1.00 57.03 263 ARG A CA 1
ATOM 2232 C C . ARG A 1 263 ? 19.258 14.221 -47.313 1.00 57.03 263 ARG A C 1
ATOM 2234 O O . ARG A 1 263 ? 19.944 14.101 -48.319 1.00 57.03 263 ARG A O 1
ATOM 2241 N N . ASN A 1 264 ? 17.927 14.267 -47.355 1.00 54.00 264 ASN A N 1
ATOM 2242 C CA . ASN A 1 264 ? 17.170 14.169 -48.604 1.00 54.00 264 ASN A CA 1
ATOM 2243 C C . ASN A 1 264 ? 17.319 15.413 -49.493 1.00 54.00 264 ASN A C 1
ATOM 2245 O O . ASN A 1 264 ? 17.368 15.266 -50.707 1.00 54.00 264 ASN A O 1
ATOM 2249 N N . GLN A 1 265 ? 17.480 16.617 -48.929 1.00 57.56 265 GLN A N 1
ATOM 2250 C CA . GLN A 1 265 ? 17.837 17.794 -49.739 1.00 57.56 265 GLN A CA 1
ATOM 2251 C C . G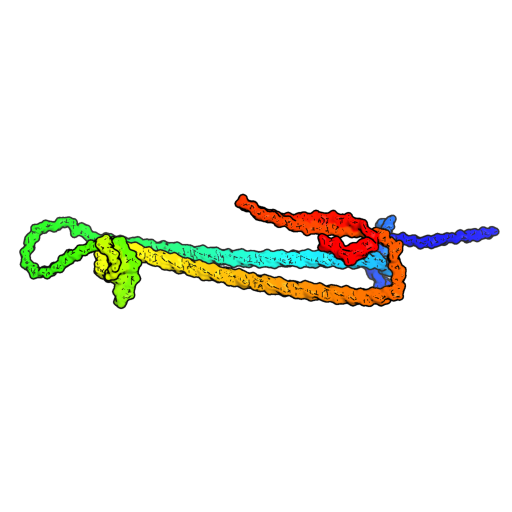LN A 1 265 ? 19.221 17.668 -50.387 1.00 57.56 265 GLN A C 1
ATOM 2253 O O . GLN A 1 265 ? 19.433 18.189 -51.477 1.00 57.56 265 GLN A O 1
ATOM 2258 N N . GLN A 1 266 ? 20.149 16.950 -49.750 1.00 52.28 266 GLN A N 1
ATOM 2259 C CA . GLN A 1 266 ? 21.454 16.660 -50.337 1.00 52.28 266 GLN A CA 1
ATOM 2260 C C . GLN A 1 266 ? 21.348 15.631 -51.476 1.00 52.28 266 GLN A C 1
ATOM 2262 O O . GLN A 1 266 ? 21.980 15.821 -52.505 1.00 52.28 266 GLN A O 1
ATOM 2267 N N . PHE A 1 267 ? 20.473 14.625 -51.348 1.00 45.75 267 PHE A N 1
ATOM 2268 C CA . PHE A 1 267 ? 20.176 13.678 -52.432 1.00 45.75 267 PHE A CA 1
ATOM 2269 C C . PHE A 1 267 ? 19.433 14.312 -53.615 1.00 45.75 267 PHE A C 1
ATOM 2271 O O . PHE A 1 267 ? 19.652 13.899 -54.746 1.00 45.75 267 PHE A O 1
ATOM 2278 N N . GLN A 1 268 ? 18.585 15.323 -53.398 1.00 48.59 268 GLN A N 1
ATOM 2279 C CA . GLN A 1 268 ? 17.886 15.993 -54.501 1.00 48.59 268 GLN A CA 1
ATOM 2280 C C . GLN A 1 268 ? 18.841 16.747 -55.440 1.00 48.59 268 GLN A C 1
ATOM 2282 O O . GLN A 1 268 ? 18.551 16.850 -56.625 1.00 48.59 268 GLN A O 1
ATOM 2287 N N . ASN A 1 269 ? 19.987 17.213 -54.933 1.00 50.69 269 ASN A N 1
ATOM 2288 C CA . ASN A 1 269 ? 21.019 17.848 -55.755 1.00 50.69 269 ASN A CA 1
ATOM 2289 C C . ASN A 1 269 ? 21.852 16.834 -56.563 1.00 50.69 269 ASN A C 1
ATOM 2291 O O . ASN A 1 269 ? 22.468 17.226 -57.546 1.00 50.69 269 ASN A O 1
ATOM 2295 N N . ASP A 1 270 ? 21.837 15.552 -56.183 1.00 45.94 270 ASP A N 1
ATOM 2296 C CA . ASP A 1 270 ? 22.531 14.470 -56.897 1.00 45.94 270 ASP A CA 1
ATOM 2297 C C . ASP A 1 270 ? 21.606 13.736 -57.901 1.00 45.94 270 ASP A C 1
ATOM 2299 O O . ASP A 1 270 ? 22.069 12.916 -58.693 1.00 45.94 270 ASP A O 1
ATOM 2303 N N . ILE A 1 271 ? 20.294 14.016 -57.895 1.00 45.59 271 ILE A N 1
ATOM 2304 C CA . ILE A 1 271 ? 19.311 13.412 -58.820 1.00 45.59 271 ILE A CA 1
ATOM 2305 C C . ILE A 1 271 ? 19.309 14.100 -60.197 1.00 45.59 271 ILE A C 1
ATOM 2307 O O . ILE A 1 271 ? 18.915 13.473 -61.178 1.00 45.59 271 ILE A O 1
ATOM 2311 N N . ASP A 1 272 ? 19.832 15.323 -60.316 1.00 47.38 272 ASP A N 1
ATOM 2312 C CA . ASP A 1 272 ? 19.961 16.002 -61.617 1.00 47.38 272 ASP A CA 1
ATOM 2313 C C . ASP A 1 272 ? 21.119 15.454 -62.490 1.00 47.38 272 ASP A C 1
ATOM 2315 O O . ASP A 1 272 ? 21.263 15.866 -63.640 1.00 47.38 272 ASP A O 1
ATOM 2319 N N . GLU A 1 273 ? 21.908 14.481 -62.004 1.00 49.50 273 GLU A N 1
ATOM 2320 C CA . GLU A 1 273 ? 23.002 13.841 -62.767 1.00 49.50 273 GLU A CA 1
ATOM 2321 C C . GLU A 1 273 ? 22.941 12.296 -62.839 1.00 49.50 273 GLU A C 1
ATOM 2323 O O . GLU A 1 273 ? 23.872 11.662 -63.337 1.00 49.50 273 GLU A O 1
ATOM 2328 N N . GLY A 1 274 ? 21.858 11.647 -62.394 1.00 39.16 274 GLY A N 1
ATOM 2329 C CA . GLY A 1 274 ? 21.861 10.193 -62.175 1.00 39.16 274 GLY A CA 1
ATOM 2330 C C . GLY A 1 274 ? 20.811 9.381 -62.930 1.00 39.16 274 GLY A C 1
ATOM 2331 O O . GLY A 1 274 ? 19.792 9.023 -62.349 1.00 39.16 274 GLY A O 1
ATOM 2332 N N . ASP A 1 275 ? 21.137 8.950 -64.152 1.00 47.66 275 ASP A N 1
ATOM 2333 C CA . ASP A 1 275 ? 20.509 7.850 -64.921 1.00 47.66 275 ASP A CA 1
ATOM 2334 C C . ASP A 1 275 ? 20.775 6.464 -64.262 1.00 47.66 275 ASP A C 1
ATOM 2336 O O . ASP A 1 275 ? 21.219 5.491 -64.877 1.00 47.66 275 ASP A O 1
ATOM 2340 N N . PHE A 1 276 ? 20.600 6.371 -62.941 1.00 45.12 276 PHE A N 1
ATOM 2341 C CA . PHE A 1 276 ? 21.045 5.225 -62.154 1.00 45.12 276 PHE A CA 1
ATOM 2342 C C . PHE A 1 276 ? 20.007 4.091 -62.124 1.00 45.12 276 PHE A C 1
ATOM 2344 O O . PHE A 1 276 ? 19.062 4.094 -61.341 1.00 45.12 276 PHE A O 1
ATOM 2351 N N . LEU A 1 277 ? 20.297 3.060 -62.924 1.00 49.34 277 LEU A N 1
ATOM 2352 C CA . LEU A 1 277 ? 20.070 1.636 -62.628 1.00 49.34 277 LEU A CA 1
ATOM 2353 C C . LEU A 1 277 ? 18.631 1.213 -62.278 1.00 49.34 277 LEU A C 1
ATOM 2355 O O . LEU A 1 277 ? 18.410 0.501 -61.298 1.00 49.34 277 LEU A O 1
ATOM 2359 N N . THR A 1 278 ? 17.655 1.517 -63.130 1.00 50.25 278 THR A N 1
ATOM 2360 C CA . THR A 1 278 ? 16.368 0.792 -63.104 1.00 50.25 278 THR A CA 1
ATOM 2361 C C . THR A 1 278 ? 16.489 -0.666 -63.566 1.00 50.25 278 THR A C 1
ATOM 2363 O O . THR A 1 278 ? 15.599 -1.470 -63.303 1.00 50.25 278 THR A O 1
ATOM 2366 N N . ASP A 1 279 ? 17.607 -1.043 -64.195 1.00 53.94 279 ASP A N 1
ATOM 2367 C CA . ASP A 1 279 ? 17.664 -2.255 -65.021 1.00 53.94 279 ASP A CA 1
ATOM 2368 C C . ASP A 1 279 ? 18.326 -3.473 -64.347 1.00 53.94 279 ASP A C 1
ATOM 2370 O O . ASP A 1 279 ? 18.483 -4.513 -64.985 1.00 53.94 279 ASP A O 1
ATOM 2374 N N . GLN A 1 280 ? 18.727 -3.393 -63.068 1.00 57.59 280 GLN A N 1
ATOM 2375 C CA . GLN A 1 280 ? 19.480 -4.485 -62.413 1.00 57.59 280 GLN A CA 1
ATOM 2376 C C . GLN A 1 280 ? 18.822 -5.128 -61.183 1.00 57.59 280 GLN A C 1
ATOM 2378 O O . GLN A 1 280 ? 19.337 -6.131 -60.688 1.00 57.59 280 GLN A O 1
ATOM 2383 N N . ILE A 1 281 ? 17.683 -4.628 -60.696 1.00 61.66 281 ILE A N 1
ATOM 2384 C CA . ILE A 1 281 ? 16.969 -5.265 -59.577 1.00 61.66 281 ILE A CA 1
ATOM 2385 C C . ILE A 1 281 ? 15.848 -6.129 -60.153 1.00 61.66 281 ILE A C 1
ATOM 2387 O O . ILE A 1 281 ? 14.788 -5.624 -60.505 1.00 61.66 281 ILE A O 1
ATOM 2391 N N . GLN A 1 282 ? 16.098 -7.432 -60.276 1.00 70.44 282 GLN A N 1
ATOM 2392 C CA . GLN A 1 282 ? 15.108 -8.370 -60.817 1.00 70.44 282 GLN A CA 1
ATOM 2393 C C . GLN A 1 282 ? 14.030 -8.722 -59.783 1.00 70.44 282 GLN A C 1
ATOM 2395 O O . GLN A 1 282 ? 12.850 -8.713 -60.120 1.00 70.44 282 GLN A O 1
ATOM 2400 N N . ASP A 1 283 ? 14.417 -8.928 -58.520 1.00 77.06 283 ASP A N 1
ATOM 2401 C CA . ASP A 1 283 ? 13.514 -9.370 -57.455 1.00 77.06 283 ASP A CA 1
ATOM 2402 C C . ASP A 1 283 ? 13.803 -8.664 -56.124 1.00 77.06 283 ASP A C 1
ATOM 2404 O O . ASP A 1 283 ? 14.957 -8.436 -55.754 1.00 77.06 283 ASP A O 1
ATOM 2408 N N .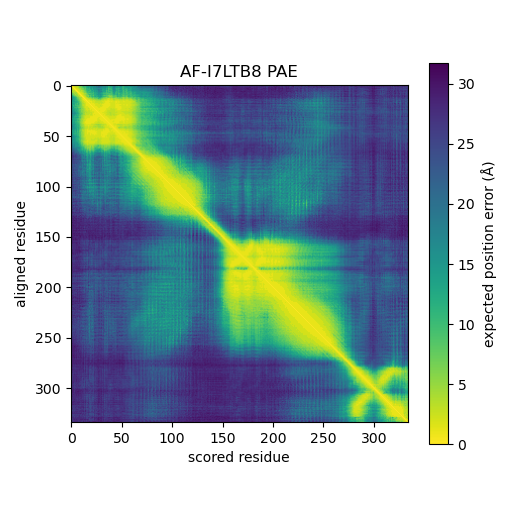 ILE A 1 284 ? 12.743 -8.360 -55.372 1.00 78.19 284 ILE A N 1
ATOM 2409 C CA . ILE A 1 284 ? 12.802 -7.863 -53.996 1.00 78.19 284 ILE A CA 1
ATOM 2410 C C . ILE A 1 284 ? 12.236 -8.945 -53.073 1.00 78.19 284 ILE A C 1
ATOM 2412 O O . ILE A 1 284 ? 11.071 -9.331 -53.177 1.00 78.19 284 ILE A O 1
ATOM 2416 N N . GLU A 1 285 ? 13.045 -9.418 -52.125 1.00 78.75 285 GLU A N 1
ATOM 2417 C CA . GLU A 1 285 ? 12.562 -10.254 -51.023 1.00 78.75 285 GLU A CA 1
ATOM 2418 C C . GLU A 1 285 ? 12.098 -9.381 -49.854 1.00 78.75 285 GLU A C 1
ATOM 2420 O O . GLU A 1 285 ? 12.895 -8.703 -49.204 1.00 78.75 285 GLU A O 1
ATOM 2425 N N . ALA A 1 286 ? 10.804 -9.443 -49.545 1.00 74.25 286 ALA A N 1
ATOM 2426 C CA . ALA A 1 286 ? 10.207 -8.768 -48.403 1.00 74.25 286 ALA A CA 1
ATOM 2427 C C . ALA A 1 286 ? 9.796 -9.786 -47.326 1.00 74.25 286 ALA A C 1
ATOM 2429 O O . ALA A 1 286 ? 9.113 -10.780 -47.592 1.00 74.25 286 ALA A O 1
ATOM 2430 N N . ASN A 1 287 ? 10.200 -9.522 -46.080 1.00 72.31 287 ASN A N 1
ATOM 2431 C CA . ASN A 1 287 ? 9.826 -10.322 -44.915 1.00 72.31 287 ASN A CA 1
ATOM 2432 C C . ASN A 1 287 ? 8.798 -9.558 -44.081 1.00 72.31 287 ASN A C 1
ATOM 2434 O O . ASN A 1 287 ? 9.121 -8.540 -43.471 1.00 72.31 287 ASN A O 1
ATOM 2438 N N . PHE A 1 288 ? 7.572 -10.070 -44.016 1.00 75.44 288 PHE A N 1
ATOM 2439 C CA . PHE A 1 288 ? 6.508 -9.498 -43.198 1.00 75.44 288 PHE A CA 1
ATOM 2440 C C . PHE A 1 288 ? 6.363 -10.299 -41.909 1.00 75.44 288 PHE A C 1
ATOM 2442 O O . PHE A 1 288 ? 6.147 -11.512 -41.941 1.00 75.44 288 PHE A O 1
ATOM 2449 N N . MET A 1 289 ? 6.470 -9.620 -40.770 1.00 70.62 289 MET A N 1
ATOM 2450 C CA . MET A 1 289 ? 6.267 -10.215 -39.453 1.00 70.62 289 MET A CA 1
ATOM 2451 C C . MET A 1 289 ? 4.938 -9.729 -38.880 1.00 70.62 289 MET A C 1
ATOM 2453 O O . MET A 1 289 ? 4.782 -8.559 -38.540 1.00 70.62 289 MET A O 1
ATOM 2457 N N . PHE A 1 290 ? 3.984 -10.645 -38.755 1.00 75.31 290 PHE A N 1
ATOM 2458 C CA . PHE A 1 290 ? 2.673 -10.387 -38.174 1.00 75.31 290 PHE A CA 1
ATOM 2459 C C . PHE A 1 290 ? 2.661 -10.878 -36.732 1.00 75.31 290 PHE A C 1
ATOM 2461 O O . PHE A 1 290 ? 3.019 -12.024 -36.458 1.00 75.31 290 PHE A O 1
ATOM 2468 N N . THR A 1 291 ? 2.235 -10.023 -35.804 1.00 64.50 291 THR A N 1
ATOM 2469 C CA . THR A 1 291 ? 2.079 -10.389 -34.392 1.00 64.50 291 THR A CA 1
ATOM 2470 C C . THR A 1 291 ? 0.611 -10.299 -34.016 1.00 64.50 291 THR A C 1
ATOM 2472 O O . THR A 1 291 ? 0.021 -9.223 -34.075 1.00 64.50 291 THR A O 1
ATOM 2475 N N . TYR A 1 292 ? 0.028 -11.421 -33.598 1.00 72.94 292 TYR A N 1
ATOM 2476 C CA . TYR A 1 292 ? -1.347 -11.482 -33.115 1.00 72.94 292 TYR A CA 1
ATOM 2477 C C . TYR A 1 292 ? -1.351 -11.712 -31.608 1.00 72.94 292 TYR A C 1
ATOM 2479 O O . TYR A 1 292 ? -0.712 -12.639 -31.107 1.00 72.94 292 TYR A O 1
ATOM 2487 N N . SER A 1 293 ? -2.101 -10.881 -30.889 1.00 69.19 293 SER A N 1
ATOM 2488 C CA . SER A 1 293 ? -2.354 -11.060 -29.458 1.00 69.19 293 SER A CA 1
ATOM 2489 C C . SER A 1 293 ? -3.720 -11.707 -29.280 1.00 69.19 293 SER A C 1
ATOM 2491 O O . SER A 1 293 ? -4.738 -11.101 -29.615 1.00 69.19 293 SER A O 1
ATOM 2493 N N . ILE A 1 294 ? -3.753 -12.936 -28.764 1.00 77.69 294 ILE A N 1
ATOM 2494 C CA . ILE A 1 294 ? -5.008 -13.640 -28.496 1.00 77.69 294 ILE A CA 1
ATOM 2495 C C . ILE A 1 294 ? -5.337 -13.477 -27.015 1.00 77.69 294 ILE A C 1
ATOM 2497 O O . ILE A 1 294 ? -4.665 -14.036 -26.146 1.00 77.69 294 ILE A O 1
ATOM 2501 N N . ASN A 1 295 ? -6.404 -12.727 -26.743 1.00 70.38 295 ASN A N 1
ATOM 2502 C CA . ASN A 1 295 ? -6.943 -12.537 -25.402 1.00 70.38 295 ASN A CA 1
ATOM 2503 C C . ASN A 1 295 ? -8.158 -13.448 -25.210 1.00 70.38 295 ASN A C 1
ATOM 2505 O O . ASN A 1 295 ? -9.215 -13.227 -25.804 1.00 70.38 295 ASN A O 1
ATOM 2509 N N . TRP A 1 296 ? -8.017 -14.476 -24.377 1.00 74.94 296 TRP A N 1
ATOM 2510 C CA . TRP A 1 296 ? -9.121 -15.373 -24.043 1.00 74.94 296 TRP A CA 1
ATOM 2511 C C . TRP A 1 296 ? -9.989 -14.749 -22.953 1.00 74.94 296 TRP A C 1
ATOM 2513 O O . TRP A 1 296 ? -9.477 -14.140 -22.016 1.00 74.94 296 TRP A O 1
ATOM 2523 N N . LYS A 1 297 ? -11.311 -14.913 -23.048 1.00 72.31 297 LYS A N 1
ATOM 2524 C CA . LYS A 1 297 ? -12.202 -14.526 -21.949 1.00 72.31 297 LYS A CA 1
ATOM 2525 C C . LYS A 1 297 ? -12.009 -15.490 -20.768 1.00 72.31 297 LYS A C 1
ATOM 2527 O O . LYS A 1 297 ? -11.881 -16.695 -21.007 1.00 72.31 297 LYS A O 1
ATOM 2532 N N . PRO A 1 298 ? -12.009 -14.990 -19.521 1.00 69.88 298 PRO A N 1
ATOM 2533 C CA . PRO A 1 298 ? -11.925 -15.840 -18.341 1.00 69.88 298 PRO A CA 1
ATOM 2534 C C . PRO A 1 298 ? -13.097 -16.825 -18.317 1.00 69.88 298 PRO A C 1
ATOM 2536 O O . PRO A 1 298 ? -14.238 -16.469 -18.630 1.00 69.88 298 PRO A O 1
ATOM 2539 N N . ARG A 1 299 ? -12.803 -18.081 -17.981 1.00 70.81 299 ARG A N 1
ATOM 2540 C CA . ARG A 1 299 ? -13.825 -19.115 -17.804 1.00 70.81 299 ARG A CA 1
ATOM 2541 C C . ARG A 1 299 ? -14.366 -19.070 -16.366 1.00 70.81 299 ARG A C 1
ATOM 2543 O O . ARG A 1 299 ? -13.702 -18.568 -15.462 1.00 70.81 299 ARG A O 1
ATOM 2550 N N . LYS A 1 300 ? -15.591 -19.566 -16.155 1.00 76.62 300 LYS A N 1
ATOM 2551 C CA . LYS A 1 300 ? -16.310 -19.491 -14.862 1.00 76.62 300 LYS A CA 1
ATOM 2552 C C . LYS A 1 300 ? -15.646 -20.285 -13.724 1.00 76.62 300 LYS A C 1
ATOM 2554 O O . LYS A 1 300 ? -15.942 -20.043 -12.565 1.00 76.62 300 LYS A O 1
ATOM 2559 N N . ASP A 1 301 ? -14.764 -21.210 -14.064 1.00 82.06 301 ASP A N 1
ATOM 2560 C CA . ASP A 1 301 ? -13.999 -22.110 -13.198 1.00 82.06 301 ASP A CA 1
ATOM 2561 C C . ASP A 1 301 ? -12.697 -21.488 -12.645 1.00 82.06 301 ASP A C 1
ATOM 2563 O O . ASP A 1 301 ? -11.898 -22.183 -12.029 1.00 82.06 301 ASP A O 1
ATOM 2567 N N . GLY A 1 302 ? -12.486 -20.176 -12.811 1.00 63.91 302 GLY A N 1
ATOM 2568 C CA . GLY A 1 302 ? -11.445 -19.434 -12.08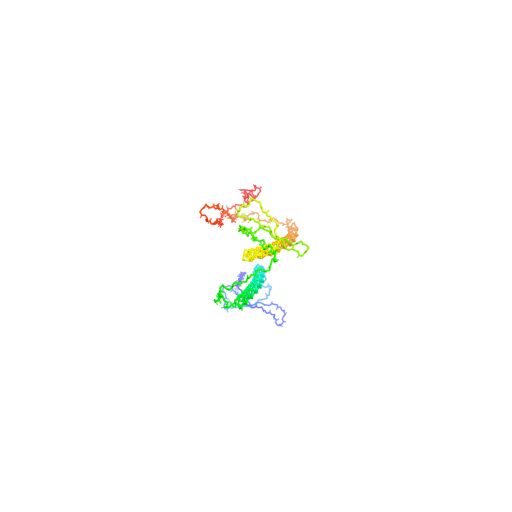1 1.00 63.91 302 GLY A CA 1
ATOM 2569 C C . GLY A 1 302 ? -10.043 -19.472 -12.695 1.00 63.91 302 GLY A C 1
ATOM 2570 O O . GLY A 1 302 ? -9.099 -18.974 -12.088 1.00 63.91 302 GLY A O 1
ATOM 2571 N N . ASN A 1 303 ? -9.880 -20.002 -13.910 1.00 65.62 303 ASN A N 1
ATOM 2572 C CA . ASN A 1 303 ? -8.592 -19.945 -14.600 1.00 65.62 303 ASN A CA 1
ATOM 2573 C C . ASN A 1 303 ? -8.302 -18.541 -15.157 1.00 65.62 303 ASN A C 1
ATOM 2575 O O . ASN A 1 303 ? -9.111 -17.951 -15.880 1.00 65.62 303 ASN A O 1
ATOM 2579 N N . ILE A 1 304 ? -7.105 -18.040 -14.844 1.00 55.34 304 ILE A N 1
ATOM 2580 C CA . ILE A 1 304 ? -6.570 -16.756 -15.311 1.00 55.34 304 ILE A CA 1
ATOM 2581 C C . ILE A 1 304 ? -6.451 -16.799 -16.846 1.00 55.34 304 ILE A C 1
ATOM 2583 O O . ILE A 1 304 ? -5.915 -17.772 -17.386 1.00 55.34 304 ILE A O 1
ATOM 2587 N N . PRO A 1 305 ? -6.935 -15.781 -17.581 1.00 54.59 305 PRO A N 1
ATOM 2588 C CA . PRO A 1 305 ? -6.813 -15.762 -19.031 1.00 54.59 305 PRO A CA 1
ATOM 2589 C C . PRO A 1 305 ? -5.333 -15.702 -19.432 1.00 54.59 305 PRO A C 1
ATOM 2591 O O . PRO A 1 305 ? -4.631 -14.738 -19.133 1.00 54.59 305 PRO A O 1
ATOM 2594 N N . LEU A 1 306 ? -4.852 -16.736 -20.127 1.00 60.19 306 LEU A N 1
ATOM 2595 C CA . LEU A 1 306 ? -3.524 -16.721 -20.735 1.00 60.19 306 LEU A CA 1
ATOM 2596 C C . LEU A 1 306 ? -3.522 -15.734 -21.903 1.00 60.19 306 LEU A C 1
ATOM 2598 O O . LEU A 1 306 ? -4.097 -16.024 -22.946 1.00 60.19 306 LEU A O 1
ATOM 2602 N N . ASN A 1 307 ? -2.843 -14.597 -21.779 1.00 65.00 307 ASN A N 1
ATOM 2603 C CA . ASN A 1 307 ? -2.482 -13.822 -22.962 1.00 65.00 307 ASN A CA 1
ATO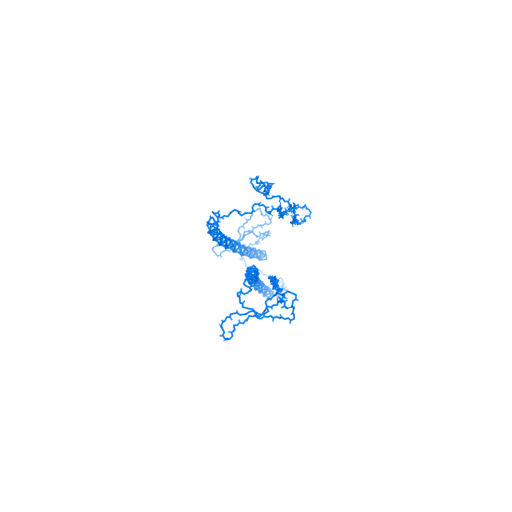M 2604 C C . ASN A 1 307 ? -1.341 -14.555 -23.678 1.00 65.00 307 ASN A C 1
ATOM 2606 O O . ASN A 1 307 ? -0.273 -14.763 -23.099 1.00 65.00 307 ASN A O 1
ATOM 2610 N N . LYS A 1 308 ? -1.576 -14.971 -24.925 1.00 75.56 308 LYS A N 1
ATOM 2611 C CA . LYS A 1 308 ? -0.539 -15.572 -25.763 1.00 75.56 308 LYS A CA 1
ATOM 2612 C C . LYS A 1 308 ? -0.374 -14.742 -27.026 1.00 75.56 308 LYS A C 1
ATOM 2614 O O . LYS A 1 308 ? -1.330 -14.531 -27.773 1.00 75.56 308 LYS A O 1
ATOM 2619 N N . GLN A 1 309 ? 0.857 -14.307 -27.264 1.00 76.75 309 GLN A N 1
ATOM 2620 C CA . GLN A 1 309 ? 1.249 -13.716 -28.534 1.00 76.75 309 GLN A CA 1
ATOM 2621 C C . GLN A 1 309 ? 1.710 -14.820 -29.480 1.00 76.75 309 GLN A C 1
ATOM 2623 O O . GLN A 1 309 ? 2.468 -15.711 -29.089 1.00 76.75 309 GLN A O 1
ATOM 2628 N N . VAL A 1 310 ? 1.236 -14.765 -30.720 1.00 76.88 310 VAL A N 1
ATOM 2629 C CA . VAL A 1 310 ? 1.667 -15.654 -31.798 1.00 76.88 310 VAL A CA 1
ATOM 2630 C C . VAL A 1 310 ? 2.243 -14.791 -32.911 1.00 76.88 310 VAL A C 1
ATOM 2632 O O . VAL A 1 310 ? 1.604 -13.835 -33.354 1.00 76.88 310 VAL A O 1
ATOM 2635 N N . GLN A 1 311 ? 3.460 -15.118 -33.337 1.00 79.38 311 GLN A N 1
ATOM 2636 C CA . GLN A 1 311 ? 4.155 -14.428 -34.418 1.00 79.38 311 GLN A CA 1
ATOM 2637 C C . GLN A 1 311 ? 4.195 -15.319 -35.656 1.00 79.38 311 GLN A C 1
ATOM 2639 O O . GLN A 1 311 ? 4.528 -16.500 -35.565 1.00 79.38 311 GLN A O 1
ATOM 2644 N N . PHE A 1 312 ? 3.873 -14.739 -36.808 1.00 77.56 312 PHE A N 1
ATOM 2645 C CA . PHE A 1 312 ? 3.984 -15.383 -38.111 1.00 77.56 312 PHE A CA 1
ATOM 2646 C C . PHE A 1 312 ? 4.917 -14.561 -38.986 1.00 77.56 312 PHE A C 1
ATOM 2648 O O . PHE A 1 312 ? 4.766 -13.344 -39.090 1.00 77.56 312 PHE A O 1
ATOM 2655 N N . VAL A 1 313 ? 5.860 -15.231 -39.641 1.00 77.69 313 VAL A N 1
ATOM 2656 C CA . VAL A 1 313 ? 6.731 -14.607 -40.636 1.00 77.69 313 VAL A CA 1
ATOM 2657 C C . VAL A 1 313 ? 6.303 -15.110 -42.004 1.00 77.69 313 VAL A C 1
ATOM 2659 O O . VAL A 1 313 ? 6.334 -16.313 -42.262 1.00 77.69 313 VAL A O 1
ATOM 2662 N N . LYS A 1 314 ? 5.881 -14.194 -42.877 1.00 84.75 314 LYS A N 1
ATOM 2663 C CA . LYS A 1 314 ? 5.576 -14.485 -44.277 1.00 84.75 314 LYS A CA 1
ATOM 2664 C C . LYS A 1 314 ? 6.645 -13.844 -45.146 1.00 84.75 314 LYS A C 1
ATOM 2666 O O . LYS A 1 314 ? 6.806 -12.625 -45.147 1.00 84.75 314 LYS A O 1
ATOM 2671 N N . LYS A 1 315 ? 7.350 -14.683 -45.895 1.00 84.38 315 LYS A N 1
ATOM 2672 C CA . LYS A 1 315 ? 8.329 -14.262 -46.890 1.00 84.38 315 LYS A CA 1
ATOM 2673 C C . LYS A 1 315 ? 7.649 -14.197 -48.253 1.00 84.38 315 LYS A C 1
ATOM 2675 O O . LYS A 1 315 ? 6.968 -15.151 -48.629 1.00 84.38 315 LYS A O 1
ATOM 2680 N N . ILE A 1 316 ? 7.776 -13.072 -48.950 1.00 86.06 316 ILE A N 1
ATOM 2681 C CA . ILE A 1 316 ? 7.240 -12.894 -50.302 1.00 86.06 316 ILE A CA 1
ATOM 2682 C C . ILE A 1 316 ? 8.343 -12.300 -51.172 1.00 86.06 316 ILE A C 1
ATOM 2684 O O . ILE A 1 316 ? 9.002 -11.342 -50.769 1.00 86.06 316 ILE A O 1
ATOM 2688 N N . THR A 1 317 ? 8.521 -12.870 -52.356 1.00 85.62 317 THR A N 1
ATOM 2689 C CA . THR A 1 317 ? 9.360 -12.306 -53.412 1.00 85.62 317 THR A CA 1
ATOM 2690 C C . THR A 1 317 ? 8.441 -11.595 -54.395 1.00 85.62 317 THR A C 1
ATOM 2692 O O . THR A 1 317 ? 7.469 -12.193 -54.856 1.00 85.62 317 THR A O 1
ATOM 2695 N N . ILE A 1 318 ? 8.701 -10.318 -54.648 1.00 86.75 318 ILE A N 1
ATOM 2696 C CA . ILE A 1 318 ? 7.917 -9.465 -55.548 1.00 86.75 318 ILE A CA 1
ATOM 2697 C C . ILE A 1 318 ? 8.866 -8.651 -56.413 1.00 86.75 318 ILE A C 1
ATOM 2699 O O . ILE A 1 318 ? 9.958 -8.284 -55.975 1.00 86.75 318 ILE A O 1
ATOM 2703 N N . THR A 1 319 ? 8.447 -8.345 -57.633 1.00 86.12 319 THR A N 1
ATOM 2704 C CA . THR A 1 319 ? 9.223 -7.453 -58.499 1.00 86.12 319 THR A CA 1
ATOM 2705 C C . THR A 1 319 ? 9.190 -6.016 -57.955 1.00 86.12 319 THR A C 1
ATOM 2707 O O . THR A 1 319 ? 8.254 -5.645 -57.232 1.00 86.12 319 THR A O 1
ATOM 2710 N N . PRO A 1 320 ? 10.170 -5.159 -58.299 1.00 81.06 320 PRO A N 1
ATOM 2711 C CA . PRO A 1 320 ? 10.164 -3.759 -57.871 1.00 81.06 320 PRO A CA 1
ATOM 2712 C C . PRO A 1 320 ? 8.874 -3.006 -58.216 1.00 81.06 320 PRO A C 1
ATOM 2714 O O . PRO A 1 320 ? 8.367 -2.245 -57.390 1.00 81.06 320 PRO A O 1
ATOM 2717 N N . GLN A 1 321 ? 8.304 -3.259 -59.398 1.00 78.25 321 GLN A N 1
ATOM 2718 C CA . GLN A 1 321 ? 7.064 -2.612 -59.825 1.00 78.25 32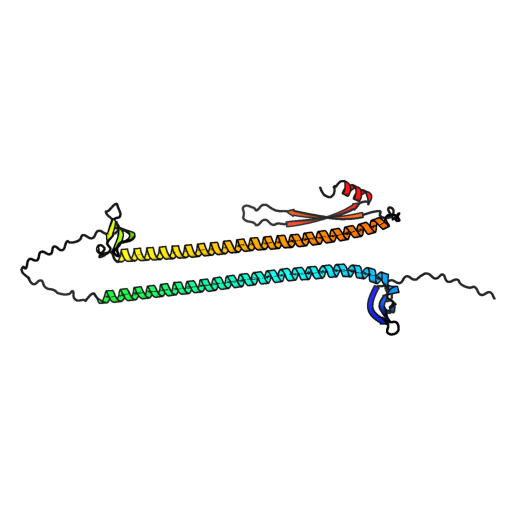1 GLN A CA 1
ATOM 2719 C C . GLN A 1 321 ? 5.863 -3.070 -58.986 1.00 78.25 321 GLN A C 1
ATOM 2721 O O . GLN A 1 321 ? 5.092 -2.238 -58.513 1.00 78.25 321 GLN A O 1
ATOM 2726 N N . GLU A 1 322 ? 5.736 -4.373 -58.715 1.00 79.56 322 GLU A N 1
ATOM 2727 C CA . GLU A 1 322 ? 4.666 -4.903 -57.859 1.00 79.56 322 GLU A CA 1
ATOM 2728 C C . GLU A 1 322 ? 4.759 -4.381 -56.421 1.00 79.56 322 GLU A C 1
ATOM 2730 O O . GLU A 1 322 ? 3.733 -4.160 -55.776 1.00 79.56 322 GLU A O 1
ATOM 2735 N N . PHE A 1 323 ? 5.972 -4.164 -55.908 1.00 79.00 323 PHE A N 1
ATOM 2736 C CA . PHE A 1 323 ? 6.174 -3.570 -54.589 1.00 79.00 323 PHE A CA 1
ATOM 2737 C C . PHE A 1 323 ? 5.664 -2.128 -54.526 1.00 79.00 323 PHE A C 1
ATOM 2739 O O . PHE A 1 323 ? 4.921 -1.782 -53.603 1.00 79.00 323 PHE A O 1
ATOM 2746 N N . ILE A 1 324 ? 6.003 -1.311 -55.528 1.00 77.00 324 ILE A N 1
ATOM 2747 C CA . ILE A 1 324 ? 5.516 0.069 -55.646 1.00 77.00 324 ILE A CA 1
ATOM 2748 C C . ILE A 1 324 ? 3.987 0.082 -55.751 1.00 77.00 324 ILE A C 1
ATOM 2750 O O . ILE A 1 324 ? 3.322 0.803 -55.002 1.00 77.00 324 ILE A O 1
ATOM 2754 N N . ASP A 1 325 ? 3.418 -0.767 -56.607 1.00 79.31 325 ASP A N 1
ATOM 2755 C CA . ASP A 1 325 ? 1.972 -0.847 -56.809 1.00 79.31 325 ASP A CA 1
ATOM 2756 C C . ASP A 1 325 ? 1.235 -1.263 -55.522 1.00 79.31 325 ASP A C 1
ATOM 2758 O O . ASP A 1 325 ? 0.175 -0.716 -55.202 1.00 79.31 325 ASP A O 1
ATOM 2762 N N . GLN A 1 326 ? 1.793 -2.190 -54.734 1.00 80.94 326 GLN A N 1
ATOM 2763 C CA . GLN A 1 326 ? 1.196 -2.613 -53.462 1.00 80.94 326 GLN A CA 1
ATOM 2764 C C . GLN A 1 326 ? 1.300 -1.549 -52.355 1.00 80.94 326 GLN A C 1
ATOM 2766 O O . GLN A 1 326 ? 0.364 -1.430 -51.555 1.00 80.94 326 GLN A O 1
ATOM 2771 N N . ILE A 1 327 ? 2.377 -0.751 -52.322 1.00 74.56 327 ILE A N 1
ATOM 2772 C CA . ILE A 1 327 ? 2.504 0.407 -51.418 1.00 74.56 327 ILE A CA 1
ATOM 2773 C C . ILE A 1 327 ? 1.451 1.462 -51.760 1.00 74.56 327 ILE A C 1
ATOM 2775 O O . ILE A 1 327 ? 0.718 1.908 -50.878 1.00 74.56 327 ILE A O 1
ATOM 2779 N N . LEU A 1 328 ? 1.334 1.830 -53.038 1.00 75.62 328 LEU A N 1
ATOM 2780 C CA . LEU A 1 328 ? 0.402 2.870 -53.483 1.00 75.62 328 LEU A CA 1
ATOM 2781 C C . LEU A 1 328 ? -1.065 2.474 -53.268 1.00 75.62 328 LEU A C 1
ATOM 2783 O O . LEU A 1 328 ? -1.905 3.328 -52.992 1.00 75.62 328 LEU A O 1
ATOM 2787 N N . GLN A 1 329 ? -1.377 1.178 -53.347 1.00 82.12 329 GLN A N 1
ATOM 2788 C CA . GLN A 1 329 ? -2.726 0.656 -53.113 1.00 82.12 329 GLN A CA 1
ATOM 2789 C C . GLN A 1 329 ? -3.050 0.400 -51.629 1.00 82.12 329 GLN A C 1
ATOM 2791 O O . GLN A 1 329 ? -4.150 -0.068 -51.336 1.00 82.12 329 GLN A O 1
ATOM 2796 N N . ASN A 1 330 ? -2.135 0.681 -50.687 1.00 71.62 330 ASN A N 1
ATOM 2797 C CA . ASN A 1 330 ? -2.299 0.400 -49.250 1.00 71.62 330 ASN A CA 1
ATOM 2798 C C . ASN A 1 330 ? -2.650 -1.071 -48.926 1.00 71.62 330 ASN A C 1
ATOM 2800 O O . ASN A 1 330 ? -3.212 -1.376 -47.873 1.00 71.62 330 ASN A O 1
ATOM 2804 N N . LYS A 1 331 ? -2.304 -2.013 -49.812 1.00 65.88 331 LYS A N 1
ATOM 2805 C CA . LYS A 1 331 ? -2.680 -3.433 -49.674 1.00 65.88 331 LYS A CA 1
ATOM 2806 C C . LYS A 1 331 ? -1.893 -4.190 -48.602 1.00 65.88 331 LYS A C 1
ATOM 2808 O O . LYS A 1 331 ? -2.263 -5.307 -48.269 1.00 65.88 331 LYS A O 1
ATOM 2813 N N . PHE A 1 332 ? -0.834 -3.598 -48.054 1.00 61.81 332 PHE A N 1
ATOM 2814 C CA . PHE A 1 332 ? -0.071 -4.186 -46.948 1.00 61.81 332 PHE A CA 1
ATOM 2815 C C . PHE A 1 332 ? -0.645 -3.874 -45.557 1.00 61.81 332 PHE A C 1
ATOM 2817 O O . PHE A 1 332 ? -0.215 -4.488 -44.583 1.00 61.81 332 PHE A O 1
ATOM 2824 N N . LEU A 1 333 ? -1.567 -2.909 -45.448 1.00 54.28 333 LEU A N 1
ATOM 2825 C CA . LEU A 1 333 ? -2.053 -2.382 -44.164 1.00 54.28 333 LEU A CA 1
ATOM 2826 C C . LEU A 1 333 ? -3.494 -2.792 -43.816 1.00 54.28 333 LEU A C 1
ATOM 2828 O O . LEU A 1 333 ? -3.916 -2.560 -42.684 1.00 54.28 333 LEU A O 1
ATOM 2832 N N . ASN A 1 334 ? -4.217 -3.410 -44.754 1.00 49.62 334 ASN A N 1
ATOM 2833 C CA . ASN A 1 334 ? -5.555 -3.982 -44.567 1.00 49.62 334 ASN A CA 1
ATOM 2834 C C . ASN A 1 334 ? -5.494 -5.494 -44.755 1.00 49.62 334 ASN A C 1
ATOM 2836 O O . ASN A 1 334 ? -6.187 -6.204 -43.993 1.00 49.62 334 ASN A O 1
#

Sequence (334 aa):
MEQQQTNLEYSPYIFEIESILEKRIHPKTGKTEFLVQWKQWPDDPTWEPAQNIQSFLNNNNQKKKEDDSHSNLKQRKLQKIEDKVKRSEQANNQTQKLNDSLQYLDEQIQFLQNKYELFISDSETEQKKLIPDKISEIEPEQIENEENTNMMNNVQIEPIYKILDKQEVENTIYYLILFYDEKLPQWVKQEKLIGYEDEILEYEKQIIQESTELNSKQLLETSIQSIQNENLQIEKDQKQEENQFKKVMDQENLEKSKNNFNRNQQFQNDIDEGDFLTDQIQDIEANFMFTYSINWKPRKDGNIPLNKQVQFVKKITITPQEFIDQILQNKFLN

Solvent-accessible surface area (backbone atoms only — not comparable to full-atom values): 20375 Å² total; per-residue (Å²): 137,85,82,83,81,80,82,76,78,80,73,84,82,82,82,51,77,65,47,76,80,48,78,48,63,40,90,89,74,70,46,54,30,31,33,34,34,34,60,96,38,82,91,63,64,44,79,40,51,54,81,83,46,44,72,60,52,57,60,50,57,55,55,50,57,58,53,58,56,52,52,54,54,51,52,55,51,51,51,57,48,53,54,51,50,52,54,50,52,51,52,50,54,51,52,49,54,52,51,56,51,49,53,52,49,53,54,52,51,52,52,51,52,54,53,50,54,53,53,54,58,56,55,60,58,58,61,66,73,73,65,74,92,80,86,74,88,81,78,93,76,90,77,83,84,79,92,72,88,71,79,74,71,79,75,80,79,74,63,76,64,45,79,76,49,77,50,75,54,95,93,39,51,32,34,31,33,29,38,73,90,50,96,63,68,44,80,41,51,57,88,76,46,78,91,44,61,66,64,52,50,53,50,51,51,50,53,53,50,53,51,52,53,50,52,51,49,53,52,50,53,53,50,52,52,51,53,52,52,50,53,54,49,52,53,51,51,51,53,50,52,51,53,52,51,50,53,53,52,54,48,55,52,53,51,53,50,52,55,51,52,57,52,50,57,56,50,58,70,54,56,82,77,54,92,73,72,84,85,75,68,76,69,41,82,46,79,45,77,47,76,46,77,48,77,54,78,65,52,96,87,71,53,79,54,65,76,47,76,49,78,47,79,48,76,46,78,40,38,61,67,59,50,52,54,36,58,76,66,51,65,86,81,113

InterPro domains:
  IPR000953 Chromo/chromo shadow domain [PS50013] (15-53)
  IPR000953 Chromo/chromo shadow domain [SM00298] (14-65)
  IPR000953 Chromo/chromo shadow domain [SM00298] (157-208)
  IPR016197 Chromo-like domain superfamily [SSF54160] (15-56)
  IPR023780 Chromo domain [PF00385] (15-56)

Secondary structure (DSSP, 8-state):
--------------PPEEEEEEEEE-TTT--EEEEEEETTEEEEEEEEETTTTHHHHHHHHHHHHHHHHHHHHHHHHHHHHHHHHHHHHHHHHHHHHHHHHHHHHHHHHHHHHHHHHHHHHHHHHHHGGGS-S--S---------------------PPEEEEEEEEEETTEEEEEEEESS-SS-EEEEGGG-TT-HHHHHHHHHHHHHHHHHHHHHHHHHHHHHHHHHHHHHHHHHHHHHHHHHHHHHHHHHHHHHHHHHHHHHHHHHHGGG----TTS---EEEEEEEEEEEEPPPPTT-PPP-EEEEEEEEEEEE-HHHHHHHHHTTTTT-

Mean predicted aligned error: 19.05 Å

pLDDT: mean 79.84, std 16.13, range [39.16, 98.31]

Organism: Tetrahymena thermophila (strain SB210) (NCBI:txid312017)

Nearest PDB structures (foldseek):
  8uxq-assembly1_C  TM=2.631E-01  e=7.715E-02  Homo sapiens
  9b40-assembly1_A  TM=3.176E-01  e=2.632E+00  Pseudomonas virus Pa193
  4p24-assembly1_E  TM=3.540E-01  e=9.360E+00  Staphylococcus aureus subsp. aureus Mu50

Foldseek 3Di:
DDDDDDPPDDDPDDWAFDDWDDWDQDPPPRFIWTFTQTDVRNPDTDTHGCVVCVVVVVVVVVVVVVVVVVVVVVVVVVVVVVVVVVVVVVVVVVVVVVVVVVVVVVVVVVVVVVVVVVVVVVVVVVVVVPDPPPDDDDDDDDDDDDDPPPPPPPPPDFAWPAFDDWDADPNWIWTFTDTPPDPGTDTDTPVVCPPCVVRVVVVVVVVVVVVVVVVVVVVVVVVVVVVVVVVVVVVVVVVVVVVVVVVVVVVVVVVVVVVVVVVVVVVVVVVVPDPDDPPPQAKDKDKDKDKDWDWDDDDPVDDDTDTDIDIDIDIDIDGPVVVVVCVVVVVVPD

Radius of gyration: 49.91 Å; Cα contacts (8 Å, |Δi|>4): 202; chains: 1; bounding box: 112×41×159 Å